Protein AF-A0A6S7CE69-F1 (afdb_monomer_lite)

InterPro domains:
  IPR011683 Glycosyl hydrolase family 53 [PF07745] (4-197)
  IPR011683 Glycosyl hydrolase family 53 [PTHR34983] (3-198)
  IPR017853 Glycoside hydrolase superfamily [SSF51445] (5-198)

Structure (mmCIF, N/CA/C/O backbone):
data_AF-A0A6S7CE69-F1
#
_entry.id   AF-A0A6S7CE69-F1
#
loop_
_atom_site.group_PDB
_atom_site.id
_atom_site.type_symbol
_atom_site.label_atom_id
_atom_site.label_alt_id
_atom_site.label_comp_id
_atom_site.label_asym_id
_atom_site.label_entity_id
_atom_site.label_seq_id
_atom_site.pdbx_PDB_ins_code
_atom_site.Cartn_x
_atom_site.Cartn_y
_atom_site.Cartn_z
_atom_site.occupancy
_atom_site.B_iso_or_equiv
_atom_site.auth_seq_id
_atom_site.auth_comp_id
_atom_site.auth_asym_id
_atom_site.auth_atom_id
_atom_site.pdbx_PDB_model_num
ATOM 1 N N . MET A 1 1 ? 8.157 8.936 -10.882 1.00 56.69 1 MET A N 1
ATOM 2 C CA . MET A 1 1 ? 9.224 9.829 -10.389 1.00 56.69 1 MET A CA 1
ATOM 3 C C . MET A 1 1 ? 10.502 9.785 -11.224 1.00 56.69 1 MET A C 1
ATOM 5 O O . MET A 1 1 ? 10.821 10.776 -11.857 1.00 56.69 1 MET A O 1
ATOM 9 N N . VAL A 1 2 ? 11.253 8.678 -11.271 1.00 71.62 2 VAL A N 1
ATOM 10 C CA . VAL A 1 2 ? 12.590 8.683 -11.913 1.00 71.62 2 VAL A CA 1
ATOM 11 C C . VAL A 1 2 ? 12.522 8.981 -13.423 1.00 71.62 2 VAL A C 1
ATOM 13 O O . VAL A 1 2 ? 13.175 9.903 -13.899 1.00 71.62 2 VAL A O 1
ATOM 16 N N . ARG A 1 3 ? 11.652 8.291 -14.174 1.00 73.69 3 ARG A N 1
ATOM 17 C CA . ARG A 1 3 ? 11.476 8.542 -15.622 1.00 73.69 3 ARG A CA 1
ATOM 18 C C . ARG A 1 3 ? 10.841 9.890 -15.958 1.00 73.69 3 ARG A C 1
ATOM 20 O O . ARG A 1 3 ? 11.196 10.480 -16.970 1.00 73.69 3 ARG A O 1
ATOM 27 N N . SER A 1 4 ? 9.911 10.369 -15.129 1.00 75.19 4 SER A N 1
ATOM 28 C CA . SER A 1 4 ? 9.262 11.672 -15.336 1.00 75.19 4 SER A CA 1
ATOM 29 C C . SER A 1 4 ? 10.248 12.837 -15.200 1.00 75.19 4 SER A C 1
ATOM 31 O O . SER A 1 4 ? 10.012 13.889 -15.774 1.00 75.19 4 SER A O 1
ATOM 33 N N . ASN A 1 5 ? 11.389 12.615 -14.536 1.00 78.94 5 ASN A N 1
ATOM 34 C CA . ASN A 1 5 ? 12.518 13.544 -14.471 1.00 78.94 5 ASN A CA 1
ATOM 35 C C . ASN A 1 5 ? 13.594 13.277 -15.550 1.00 78.94 5 ASN A C 1
ATOM 37 O O . ASN A 1 5 ? 14.749 13.653 -15.384 1.00 78.94 5 ASN A O 1
ATOM 41 N N . GLY A 1 6 ? 13.245 12.592 -16.647 1.00 82.56 6 GLY A N 1
ATOM 42 C CA . GLY A 1 6 ? 14.132 12.388 -17.801 1.00 82.56 6 GLY A CA 1
ATOM 43 C C . GLY A 1 6 ? 15.140 11.243 -17.670 1.00 82.56 6 GLY A C 1
ATOM 44 O O . GLY A 1 6 ? 15.927 11.020 -18.592 1.00 82.56 6 GLY A O 1
ATOM 45 N N . ALA A 1 7 ? 15.119 10.486 -16.569 1.00 86.25 7 ALA A N 1
ATOM 46 C CA . ALA A 1 7 ? 16.028 9.361 -16.400 1.00 86.25 7 ALA A CA 1
ATOM 47 C C . ALA A 1 7 ? 15.736 8.235 -17.404 1.00 86.25 7 ALA A C 1
ATOM 49 O O . ALA A 1 7 ? 14.589 7.824 -17.616 1.00 86.25 7 ALA A O 1
ATOM 50 N N . LYS A 1 8 ? 16.813 7.696 -17.970 1.00 91.62 8 LYS A N 1
ATOM 51 C CA . LYS A 1 8 ? 16.825 6.575 -18.911 1.00 91.62 8 LYS A CA 1
ATOM 52 C C . LYS A 1 8 ? 17.672 5.454 -18.318 1.00 91.62 8 LYS A C 1
ATOM 54 O O . LYS A 1 8 ? 18.678 5.727 -17.670 1.00 91.62 8 LYS A O 1
ATOM 59 N N . PHE A 1 9 ? 17.259 4.210 -18.532 1.00 93.44 9 PHE A N 1
ATOM 60 C CA . PHE A 1 9 ? 17.977 3.032 -18.047 1.00 93.44 9 PHE A CA 1
ATOM 61 C C . PHE A 1 9 ? 18.618 2.309 -19.222 1.00 93.44 9 PHE A C 1
ATOM 63 O O . PHE A 1 9 ? 18.035 2.281 -20.307 1.00 93.44 9 PHE A O 1
ATOM 70 N N . TYR A 1 10 ? 19.799 1.739 -18.998 1.00 94.31 10 TYR A N 1
ATOM 71 C CA . TYR A 1 10 ? 20.597 1.117 -20.046 1.00 94.31 10 TYR A CA 1
ATOM 72 C C . TYR A 1 10 ? 21.146 -0.233 -19.592 1.00 94.31 10 TYR A C 1
ATOM 74 O O . TYR A 1 10 ? 21.510 -0.397 -18.430 1.00 94.31 10 TYR A O 1
ATOM 82 N N . GLU A 1 11 ? 21.247 -1.167 -20.528 1.00 94.38 11 GLU A N 1
ATOM 83 C CA . GLU A 1 11 ? 21.944 -2.447 -20.386 1.00 94.38 11 GLU A CA 1
ATOM 84 C C . GLU A 1 11 ? 22.870 -2.577 -21.600 1.00 94.38 11 GLU A C 1
ATOM 86 O O . GLU A 1 11 ? 22.429 -2.411 -22.733 1.00 94.38 11 GLU A O 1
ATOM 91 N N . HIS A 1 12 ? 24.174 -2.770 -21.375 1.00 93.62 12 HIS A N 1
ATOM 92 C CA . HIS A 1 12 ? 25.190 -2.825 -22.443 1.00 93.62 12 HIS A CA 1
ATOM 93 C C . HIS A 1 12 ? 25.147 -1.655 -23.455 1.00 93.62 12 HIS A C 1
ATOM 95 O O . HIS A 1 12 ? 25.456 -1.824 -24.630 1.00 93.62 12 HIS A O 1
ATOM 101 N N . GLY A 1 13 ? 24.773 -0.454 -22.999 1.00 93.12 13 GLY A N 1
ATOM 102 C CA . GLY A 1 13 ? 24.669 0.743 -23.844 1.00 93.12 13 GLY A CA 1
ATOM 103 C C . GLY A 1 13 ? 23.347 0.882 -24.610 1.00 93.12 13 GLY A C 1
ATOM 104 O O . GLY A 1 13 ? 23.098 1.939 -25.185 1.00 93.12 13 GLY A O 1
ATOM 105 N N . GLU A 1 14 ? 22.463 -0.119 -24.573 1.00 94.19 14 GLU A N 1
ATOM 106 C CA . GLU A 1 14 ? 21.117 -0.045 -25.146 1.00 94.19 14 GLU A CA 1
ATOM 107 C C . GLU A 1 14 ? 20.129 0.507 -24.114 1.00 94.19 14 GLU A C 1
ATOM 109 O O . GLU A 1 14 ? 20.063 0.026 -22.981 1.00 94.19 14 GLU A O 1
ATOM 114 N N . GLN A 1 15 ? 19.336 1.511 -24.497 1.00 94.62 15 GLN A N 1
ATOM 115 C CA . GLN A 1 15 ? 18.274 2.025 -23.635 1.00 94.62 15 GLN A CA 1
ATOM 116 C C . GLN A 1 15 ? 17.134 1.002 -23.537 1.00 94.62 15 GLN A C 1
ATOM 118 O O . GLN A 1 15 ? 16.487 0.695 -24.536 1.00 94.62 15 GLN A O 1
ATOM 123 N N . LEU A 1 16 ? 16.813 0.547 -22.326 1.00 92.81 16 LEU A N 1
ATOM 124 C CA . LEU A 1 16 ? 15.750 -0.430 -22.080 1.00 92.81 16 LEU A CA 1
ATOM 125 C C . LEU A 1 16 ? 14.801 0.008 -20.960 1.00 92.81 16 LEU A C 1
ATOM 127 O O . LEU A 1 16 ? 15.072 0.899 -20.152 1.00 92.81 16 LEU A O 1
ATOM 131 N N . ASP A 1 17 ? 13.646 -0.654 -20.904 1.00 91.56 17 ASP A N 1
ATOM 132 C CA . ASP A 1 17 ? 12.734 -0.523 -19.775 1.00 91.56 17 ASP A CA 1
ATOM 133 C C . ASP A 1 17 ? 13.389 -1.091 -18.502 1.00 91.56 17 ASP A C 1
ATOM 135 O O . ASP A 1 17 ? 13.800 -2.248 -18.488 1.00 91.56 17 ASP A O 1
ATOM 139 N N . CYS A 1 18 ? 13.451 -0.306 -17.422 1.00 93.19 18 CYS A N 1
ATOM 140 C CA . CYS A 1 18 ? 14.018 -0.750 -16.143 1.00 93.19 18 CYS A CA 1
ATOM 141 C C . CYS A 1 18 ? 13.479 -2.101 -15.648 1.00 93.19 18 CYS A C 1
ATOM 143 O O . CYS A 1 18 ? 14.268 -2.891 -15.151 1.00 93.19 18 CYS A O 1
ATOM 145 N N . LEU A 1 19 ? 12.186 -2.413 -15.816 1.00 94.25 19 LEU A N 1
ATOM 146 C CA . LEU A 1 19 ?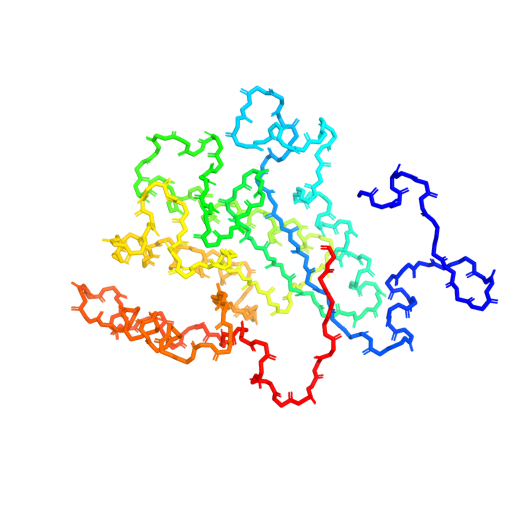 11.644 -3.707 -15.391 1.00 94.25 19 LEU A CA 1
ATOM 147 C C . LEU A 1 19 ? 12.194 -4.856 -16.238 1.00 94.25 19 LEU A C 1
ATOM 149 O O . LEU A 1 19 ? 12.416 -5.945 -15.721 1.00 94.25 19 LEU A O 1
ATOM 153 N N . ARG A 1 20 ? 12.457 -4.615 -17.530 1.00 94.69 20 ARG A N 1
ATOM 154 C CA . ARG A 1 20 ? 13.097 -5.608 -18.405 1.00 94.69 20 ARG A CA 1
ATOM 155 C C . ARG A 1 20 ? 14.535 -5.868 -17.984 1.00 94.69 20 ARG A C 1
ATOM 157 O O . ARG A 1 20 ? 14.922 -7.028 -17.933 1.00 94.69 20 ARG A O 1
ATOM 164 N N . ILE A 1 21 ? 15.286 -4.811 -17.675 1.00 95.69 21 ILE A N 1
ATOM 165 C CA . ILE A 1 21 ? 16.664 -4.924 -17.175 1.00 95.69 21 ILE A CA 1
ATOM 166 C C . ILE A 1 21 ? 16.659 -5.716 -15.863 1.00 95.69 21 ILE A C 1
ATOM 168 O O . ILE A 1 21 ? 17.311 -6.748 -15.757 1.00 95.69 21 ILE A O 1
ATOM 172 N N . LEU A 1 22 ? 15.842 -5.301 -14.891 1.00 95.00 22 LEU A N 1
ATOM 173 C CA . LEU A 1 22 ? 15.711 -5.988 -13.603 1.00 95.00 22 LEU A CA 1
ATOM 174 C C . LEU A 1 22 ? 15.361 -7.471 -13.786 1.00 95.00 22 LEU A C 1
ATOM 176 O O . LEU A 1 22 ? 16.013 -8.328 -13.192 1.00 95.00 22 LEU A O 1
ATOM 180 N N . LYS A 1 23 ? 14.405 -7.784 -14.669 1.00 94.25 23 LYS A N 1
ATOM 181 C CA . LYS A 1 23 ? 14.032 -9.166 -14.978 1.00 94.25 23 LYS A CA 1
ATOM 182 C C . LYS A 1 23 ? 15.173 -9.978 -15.594 1.00 94.25 23 LYS A C 1
ATOM 184 O O . LYS A 1 23 ? 15.374 -11.128 -15.215 1.00 94.25 23 LYS A O 1
ATOM 189 N N . ARG A 1 24 ? 15.934 -9.401 -16.529 1.00 95.06 24 ARG A N 1
ATOM 190 C CA . ARG A 1 24 ? 17.117 -10.054 -17.123 1.00 95.06 24 ARG A CA 1
ATOM 191 C C . ARG A 1 2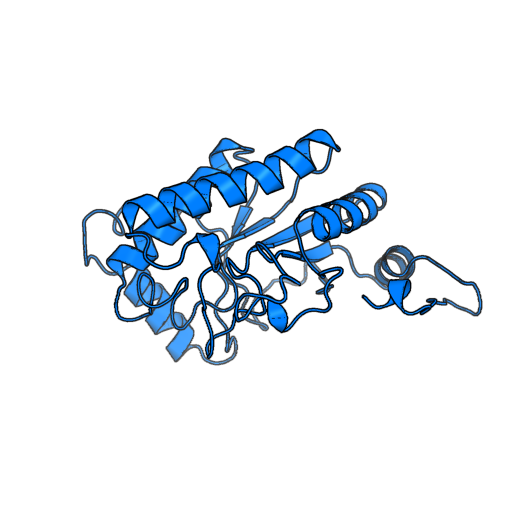4 ? 18.203 -10.340 -16.087 1.00 95.06 24 ARG A C 1
ATOM 193 O O . ARG A 1 24 ? 18.897 -11.343 -16.207 1.00 95.06 24 ARG A O 1
ATOM 200 N N . HIS A 1 25 ? 18.286 -9.514 -15.048 1.00 94.56 25 HIS A N 1
ATOM 201 C CA . HIS A 1 25 ? 19.213 -9.673 -13.930 1.00 94.56 25 HIS A CA 1
ATOM 202 C C . HIS A 1 25 ? 18.640 -10.465 -12.741 1.00 94.56 25 HIS A C 1
ATOM 204 O O . HIS A 1 25 ? 19.199 -10.423 -11.647 1.00 94.56 25 HIS A O 1
ATOM 210 N N . GLY A 1 26 ? 17.562 -11.226 -12.951 1.00 93.88 26 GLY A N 1
ATOM 211 C CA . GLY A 1 26 ? 17.072 -12.212 -11.986 1.00 93.88 26 GLY A CA 1
ATOM 212 C C . GLY A 1 26 ? 16.017 -11.707 -11.006 1.00 93.88 26 GLY A C 1
ATOM 213 O O . GLY A 1 26 ? 15.566 -12.496 -10.180 1.00 93.88 26 GLY A O 1
ATOM 214 N N . VAL A 1 27 ? 15.580 -10.445 -11.101 1.00 93.81 27 VAL A N 1
ATOM 215 C CA . VAL A 1 27 ? 14.390 -9.990 -10.368 1.00 93.81 27 VAL A CA 1
ATOM 216 C C . VAL A 1 27 ? 13.165 -10.658 -10.972 1.00 93.81 27 VAL A C 1
ATOM 218 O O . VAL A 1 27 ? 12.927 -10.569 -12.175 1.00 93.81 27 VAL A O 1
ATOM 221 N N . ASP A 1 28 ? 12.349 -11.300 -10.152 1.00 92.75 28 ASP A N 1
ATOM 222 C CA . ASP A 1 28 ? 11.189 -12.046 -10.639 1.00 92.75 28 ASP A CA 1
ATOM 223 C C . ASP A 1 28 ? 9.854 -11.398 -10.293 1.00 92.75 28 ASP A C 1
ATOM 225 O O . ASP A 1 28 ? 8.877 -11.622 -11.000 1.00 92.75 28 ASP A O 1
ATOM 229 N N . SER A 1 29 ? 9.824 -10.549 -9.272 1.00 93.88 29 SER A N 1
ATOM 230 C CA . SER A 1 29 ? 8.618 -9.962 -8.701 1.00 93.88 29 SER A CA 1
ATOM 231 C C . SER A 1 29 ? 8.828 -8.490 -8.353 1.00 93.88 29 SER A C 1
ATOM 233 O O . SER A 1 29 ? 9.948 -8.041 -8.098 1.00 93.88 29 SER A O 1
ATOM 235 N N . ILE A 1 30 ? 7.741 -7.715 -8.360 1.00 96.25 30 ILE A N 1
ATOM 236 C CA . ILE A 1 30 ? 7.772 -6.275 -8.070 1.00 96.25 30 ILE A CA 1
ATOM 237 C C . ILE A 1 30 ? 6.857 -5.952 -6.889 1.00 96.25 30 ILE A C 1
ATOM 239 O O . ILE A 1 30 ? 5.679 -6.315 -6.889 1.00 96.25 30 ILE A O 1
ATOM 243 N N . ARG A 1 31 ? 7.384 -5.194 -5.922 1.00 97.44 31 ARG A N 1
ATOM 244 C CA . ARG A 1 31 ? 6.621 -4.556 -4.843 1.00 97.44 31 ARG A CA 1
ATOM 245 C C . ARG A 1 31 ? 6.311 -3.111 -5.218 1.00 97.44 31 ARG A C 1
ATOM 247 O O . ARG A 1 31 ? 7.227 -2.336 -5.480 1.00 97.44 31 ARG A O 1
ATOM 254 N N . ILE A 1 32 ? 5.024 -2.769 -5.243 1.00 97.44 32 ILE A N 1
ATOM 255 C CA . ILE A 1 32 ? 4.509 -1.471 -5.687 1.00 97.44 32 ILE A CA 1
ATOM 256 C C . ILE A 1 32 ? 3.778 -0.805 -4.530 1.00 97.44 32 ILE A C 1
ATOM 258 O O . ILE A 1 32 ? 2.701 -1.247 -4.132 1.00 97.44 32 ILE A O 1
ATOM 262 N N . LYS A 1 33 ? 4.352 0.282 -4.023 1.00 96.56 33 LYS A N 1
ATOM 263 C CA . LYS A 1 33 ? 3.735 1.123 -2.994 1.00 96.56 33 LYS A CA 1
ATOM 264 C C . LYS A 1 33 ? 2.571 1.937 -3.558 1.00 96.56 33 LYS A C 1
ATOM 266 O O . LYS A 1 33 ? 2.659 2.461 -4.669 1.00 96.56 33 LYS A O 1
ATOM 271 N N . VAL A 1 34 ? 1.521 2.093 -2.752 1.00 98.12 34 VAL A N 1
ATOM 272 C CA . VAL A 1 34 ? 0.344 2.908 -3.064 1.00 98.12 34 VAL A CA 1
ATOM 273 C C . VAL A 1 34 ? -0.007 3.844 -1.902 1.00 98.12 34 VAL A C 1
ATOM 275 O O . VAL A 1 34 ? -0.202 3.404 -0.766 1.00 98.12 34 VAL A O 1
ATOM 278 N N . TRP A 1 35 ? -0.113 5.134 -2.213 1.00 98.31 35 TRP A N 1
ATOM 279 C CA . TRP A 1 35 ? -0.585 6.230 -1.361 1.00 98.31 35 TRP A CA 1
ATOM 280 C C . TRP A 1 35 ? -1.986 6.668 -1.786 1.00 98.31 35 TRP A C 1
ATOM 282 O O . TRP A 1 35 ? -2.353 6.491 -2.948 1.00 98.31 35 TRP A O 1
ATOM 292 N N . ASN A 1 36 ? -2.763 7.204 -0.846 1.00 97.94 36 ASN A N 1
ATOM 293 C CA . ASN A 1 36 ? -4.173 7.546 -1.034 1.00 97.94 36 ASN A CA 1
ATOM 294 C C . ASN A 1 36 ? -4.357 8.776 -1.929 1.00 97.94 36 ASN A C 1
ATOM 296 O O . ASN A 1 36 ? -4.842 8.627 -3.050 1.00 97.94 36 ASN A O 1
ATOM 300 N N . ASP A 1 37 ? -3.927 9.950 -1.468 1.00 96.25 37 ASP A N 1
ATOM 301 C CA . ASP A 1 37 ? -3.977 11.193 -2.246 1.00 96.25 37 ASP A CA 1
ATOM 302 C C . ASP A 1 37 ? -2.679 12.021 -2.132 1.00 96.25 37 ASP A C 1
ATOM 304 O O . ASP A 1 37 ? -2.645 13.085 -1.516 1.00 96.25 37 ASP A O 1
ATOM 308 N N . PRO A 1 38 ? -1.557 11.536 -2.689 1.00 96.62 38 PRO A N 1
ATOM 309 C CA . PRO A 1 38 ? -0.299 12.272 -2.670 1.00 96.62 38 PRO A CA 1
ATOM 310 C C . PRO A 1 38 ? -0.307 13.466 -3.631 1.00 96.62 38 PRO A C 1
ATOM 312 O O . PRO A 1 38 ? -0.699 13.334 -4.790 1.00 96.62 38 PRO A O 1
ATOM 315 N N . GLY A 1 39 ? 0.263 14.593 -3.203 1.00 95.62 39 GLY A N 1
ATOM 316 C CA . GLY A 1 39 ? 0.466 15.784 -4.040 1.00 95.62 39 GLY A CA 1
ATOM 317 C C . GLY A 1 39 ? -0.568 16.878 -3.830 1.00 95.62 39 GLY A C 1
ATOM 318 O O . GLY A 1 39 ? -0.475 17.926 -4.464 1.00 95.62 39 GLY A O 1
ATOM 319 N N . ASN A 1 40 ? -1.529 16.680 -2.932 1.00 95.00 40 ASN A N 1
ATOM 320 C CA . ASN A 1 40 ? -2.475 17.722 -2.576 1.00 95.00 40 ASN A CA 1
ATOM 321 C C . ASN A 1 40 ? -1.772 18.827 -1.756 1.00 95.00 40 ASN A C 1
ATOM 323 O O . ASN A 1 40 ? -1.337 18.565 -0.635 1.00 95.00 40 ASN A O 1
ATOM 327 N N . PRO A 1 41 ? -1.651 20.067 -2.272 1.00 95.44 41 PRO A N 1
ATOM 328 C CA . PRO A 1 41 ? -0.850 21.113 -1.632 1.00 95.44 41 PRO A CA 1
ATOM 329 C C . PRO A 1 41 ? -1.503 21.704 -0.376 1.00 95.44 41 PRO A C 1
ATOM 331 O O . PRO A 1 41 ? -0.868 22.481 0.331 1.00 95.44 41 PRO A O 1
ATOM 334 N N . ASN A 1 42 ? -2.773 21.382 -0.116 1.00 96.56 42 ASN A N 1
ATOM 335 C CA . ASN A 1 42 ? -3.545 21.974 0.975 1.00 96.56 42 ASN A CA 1
ATOM 336 C C . ASN A 1 42 ? -3.527 21.134 2.256 1.00 96.56 42 ASN A C 1
ATOM 338 O O . ASN A 1 42 ? -4.005 21.602 3.290 1.00 96.56 42 ASN A O 1
ATOM 342 N N . TYR A 1 43 ? -3.016 19.901 2.199 1.00 96.88 43 TYR A N 1
ATOM 343 C CA . TYR A 1 43 ? -3.108 18.959 3.307 1.00 96.88 43 TYR A CA 1
ATOM 344 C C . TYR A 1 43 ? -1.763 18.298 3.588 1.00 96.88 43 TYR A C 1
ATOM 346 O O . TYR A 1 43 ? -1.124 17.735 2.705 1.00 96.88 43 TYR A O 1
ATOM 354 N N . PHE A 1 44 ? -1.359 18.300 4.855 1.00 95.00 44 PHE A N 1
ATOM 355 C CA . PHE A 1 44 ? -0.254 17.475 5.328 1.00 95.00 44 PHE A CA 1
ATOM 356 C C . PHE A 1 44 ? -0.751 16.039 5.609 1.00 95.00 44 PHE A C 1
ATOM 358 O O . PHE A 1 44 ? -1.817 15.894 6.211 1.00 95.00 44 PHE A O 1
ATOM 365 N N . PRO A 1 45 ? -0.001 14.974 5.256 1.00 94.81 45 PRO A N 1
ATOM 366 C CA . PRO A 1 45 ? 1.314 14.990 4.610 1.00 94.81 45 PRO A CA 1
ATOM 367 C C . PRO A 1 45 ? 1.259 14.894 3.073 1.00 94.81 45 PRO A C 1
ATOM 369 O O . PRO A 1 45 ? 2.285 14.628 2.450 1.00 94.81 45 PRO A O 1
ATOM 372 N N . ALA A 1 46 ? 0.092 15.051 2.440 1.00 96.31 46 ALA A N 1
ATOM 373 C CA . ALA A 1 46 ? -0.038 14.981 0.981 1.00 96.31 46 ALA A CA 1
ATOM 374 C C . ALA A 1 46 ? 0.875 15.994 0.258 1.00 96.31 46 ALA A C 1
ATOM 376 O O . ALA A 1 46 ? 1.457 15.674 -0.785 1.00 96.31 46 ALA A O 1
ATOM 377 N N . ASP A 1 47 ? 1.062 17.165 0.868 1.00 95.62 47 ASP A N 1
ATOM 378 C CA . ASP A 1 47 ? 1.935 18.267 0.449 1.00 95.62 47 ASP A CA 1
ATOM 379 C C . ASP A 1 47 ? 3.435 17.924 0.405 1.00 95.62 47 ASP A C 1
ATOM 381 O O . ASP A 1 47 ? 4.237 18.680 -0.143 1.00 95.62 47 ASP A O 1
ATOM 385 N N . GLN A 1 48 ? 3.829 16.762 0.932 1.00 94.25 48 GLN A N 1
ATOM 386 C CA . GLN A 1 48 ? 5.201 16.260 0.864 1.00 94.25 48 GLN A CA 1
ATOM 387 C C . GLN A 1 48 ? 5.544 15.667 -0.515 1.00 94.25 48 GLN A C 1
ATOM 389 O O . GLN A 1 48 ? 6.718 15.440 -0.819 1.00 94.25 48 GLN A O 1
ATOM 394 N N . SER A 1 49 ? 4.541 15.423 -1.370 1.00 89.06 49 SER A N 1
ATOM 395 C CA . SER A 1 49 ? 4.746 15.095 -2.787 1.00 89.06 49 SER A CA 1
ATOM 396 C C . SER A 1 49 ? 4.656 16.348 -3.663 1.00 89.06 49 SER A C 1
ATOM 398 O O . SER A 1 49 ? 3.892 17.259 -3.355 1.00 89.06 49 SER A O 1
ATOM 400 N N . PRO A 1 50 ? 5.308 16.372 -4.841 1.00 88.88 50 PRO A N 1
ATOM 401 C CA . PRO A 1 50 ? 4.976 17.349 -5.879 1.00 88.88 50 PRO A CA 1
ATOM 402 C C . PRO A 1 50 ? 3.494 17.277 -6.264 1.00 88.88 50 PRO A C 1
ATOM 404 O O . PRO A 1 50 ? 2.908 16.201 -6.191 1.00 88.88 50 PRO A O 1
ATOM 407 N N . ALA A 1 51 ? 2.927 18.372 -6.782 1.00 88.25 51 ALA A N 1
ATOM 408 C CA . ALA A 1 51 ? 1.503 18.462 -7.137 1.00 88.25 51 ALA A CA 1
ATOM 409 C C . ALA A 1 51 ? 1.011 17.391 -8.132 1.00 88.25 51 ALA A C 1
ATOM 411 O O . ALA A 1 51 ? -0.160 17.031 -8.140 1.00 88.25 51 ALA A O 1
ATOM 412 N N . ALA A 1 52 ? 1.908 16.852 -8.964 1.00 85.00 52 ALA A N 1
ATOM 413 C CA . ALA A 1 52 ? 1.593 15.727 -9.847 1.00 85.00 52 ALA A CA 1
ATOM 414 C C . ALA A 1 52 ? 1.304 14.411 -9.089 1.00 85.00 52 ALA A C 1
ATOM 416 O O . ALA A 1 52 ? 0.762 13.470 -9.671 1.00 85.00 52 ALA A O 1
ATOM 417 N N . GLY A 1 53 ? 1.703 14.332 -7.817 1.00 83.62 53 GLY A N 1
ATOM 418 C CA . GLY A 1 53 ? 1.700 13.131 -6.997 1.00 83.62 53 GLY A CA 1
ATOM 419 C C . GLY A 1 53 ? 2.680 12.071 -7.505 1.00 83.62 53 GLY A C 1
ATOM 420 O O . GLY A 1 53 ? 3.056 12.019 -8.676 1.00 83.62 53 GLY A O 1
ATOM 421 N N . TYR A 1 54 ? 3.092 11.166 -6.625 1.00 89.62 54 TYR A N 1
ATOM 422 C CA . TYR A 1 54 ? 3.720 9.903 -7.013 1.00 89.62 54 TYR A CA 1
ATOM 423 C C . TYR A 1 54 ? 3.129 8.784 -6.172 1.00 89.62 54 TYR A C 1
ATOM 425 O O . TYR A 1 54 ? 2.626 9.036 -5.089 1.00 89.62 54 TYR A O 1
ATOM 433 N N . ASN A 1 55 ? 3.189 7.547 -6.660 1.00 95.25 55 ASN A N 1
ATOM 434 C CA . ASN A 1 55 ? 2.681 6.372 -5.944 1.00 95.25 55 ASN A CA 1
ATOM 435 C C . ASN A 1 55 ? 1.170 6.395 -5.648 1.00 95.25 55 ASN A C 1
ATOM 437 O O . ASN A 1 55 ? 0.714 5.627 -4.815 1.00 95.25 55 ASN A O 1
ATOM 441 N N . ASN A 1 56 ? 0.370 7.227 -6.317 1.00 96.19 56 ASN A N 1
ATOM 442 C CA . ASN A 1 56 ? -1.089 7.083 -6.261 1.00 96.19 56 ASN A CA 1
ATOM 443 C C . ASN A 1 56 ? -1.557 5.812 -7.005 1.00 96.19 56 ASN A C 1
ATOM 445 O O . ASN A 1 56 ? -0.777 5.135 -7.685 1.00 96.19 56 ASN A O 1
ATOM 449 N N . ALA A 1 57 ? -2.852 5.511 -6.910 1.00 97.50 57 ALA A N 1
ATOM 450 C CA . ALA A 1 57 ? -3.465 4.354 -7.556 1.00 97.50 57 ALA A CA 1
ATOM 451 C C . ALA A 1 57 ? -3.161 4.249 -9.068 1.00 97.50 57 ALA A C 1
ATOM 453 O O . ALA A 1 57 ? -2.805 3.170 -9.540 1.00 97.50 57 ALA A O 1
ATOM 454 N N . GLU A 1 58 ? -3.228 5.343 -9.833 1.00 96.62 58 GLU A N 1
ATOM 455 C CA . GLU A 1 58 ? -2.956 5.308 -11.281 1.00 96.62 58 GLU A CA 1
ATOM 456 C C . GLU A 1 58 ? -1.473 5.022 -11.580 1.00 96.62 58 GLU A C 1
ATOM 458 O O . GLU A 1 58 ? -1.150 4.237 -12.473 1.00 96.62 58 GLU A O 1
ATOM 463 N N . HIS A 1 59 ? -0.545 5.564 -10.786 1.00 95.75 59 HIS A N 1
ATOM 464 C CA . HIS A 1 59 ? 0.870 5.197 -10.894 1.00 95.75 59 HIS A CA 1
ATOM 465 C C . HIS A 1 59 ? 1.091 3.703 -10.626 1.00 95.75 59 HIS A C 1
ATOM 467 O O . HIS A 1 59 ? 1.812 3.038 -11.379 1.00 95.75 59 HIS A O 1
ATOM 473 N N . ALA A 1 60 ? 0.445 3.169 -9.586 1.00 97.19 60 ALA A N 1
ATOM 474 C CA . ALA A 1 60 ? 0.512 1.753 -9.254 1.00 97.19 60 ALA A CA 1
ATOM 475 C C . ALA A 1 60 ? -0.057 0.882 -10.382 1.00 97.19 60 ALA A C 1
ATOM 477 O O . ALA A 1 60 ? 0.570 -0.098 -10.781 1.00 97.19 60 ALA A O 1
ATOM 478 N N . ARG A 1 61 ? -1.188 1.290 -10.970 1.00 97.81 61 ARG A N 1
ATOM 479 C CA . ARG A 1 61 ? -1.817 0.655 -12.135 1.00 97.81 61 ARG A CA 1
ATOM 480 C C . ARG A 1 61 ? -0.873 0.560 -13.327 1.00 97.81 61 ARG A C 1
ATOM 482 O O . ARG A 1 61 ? -0.669 -0.528 -13.868 1.00 97.81 61 ARG A O 1
ATOM 489 N N . VAL A 1 62 ? -0.258 1.676 -13.721 1.00 96.50 62 VAL A N 1
ATOM 490 C CA . VAL A 1 62 ? 0.680 1.719 -14.854 1.00 96.50 62 VAL A CA 1
ATOM 491 C C . VAL A 1 62 ? 1.872 0.792 -14.617 1.00 96.50 62 VAL A C 1
ATOM 493 O O . VAL A 1 62 ? 2.279 0.061 -15.525 1.00 96.50 62 VAL A O 1
ATOM 496 N N . LEU A 1 63 ? 2.440 0.797 -13.408 1.00 96.62 63 LEU A N 1
ATOM 497 C CA . LEU A 1 63 ? 3.588 -0.047 -13.087 1.00 96.62 63 LEU A CA 1
ATOM 498 C C . LEU A 1 63 ? 3.208 -1.534 -13.021 1.00 96.62 63 LEU A C 1
ATOM 500 O O . LEU A 1 63 ? 3.921 -2.364 -13.586 1.00 96.62 63 LEU A O 1
ATOM 504 N N . ALA A 1 64 ? 2.062 -1.861 -12.423 1.00 97.81 64 ALA A N 1
ATOM 505 C CA . ALA A 1 64 ? 1.563 -3.226 -12.304 1.00 97.81 64 ALA A CA 1
ATOM 506 C C . ALA A 1 64 ? 1.251 -3.843 -13.675 1.00 97.81 64 ALA A C 1
ATOM 508 O O . ALA A 1 64 ? 1.639 -4.979 -13.935 1.00 97.81 64 ALA A O 1
ATOM 509 N N . ARG A 1 65 ? 0.655 -3.079 -14.604 1.00 97.88 65 ARG A N 1
ATOM 510 C CA . ARG A 1 65 ? 0.452 -3.522 -15.997 1.00 97.88 65 ARG A CA 1
ATOM 511 C C . ARG A 1 65 ? 1.764 -3.849 -16.697 1.00 97.88 65 ARG A C 1
ATOM 513 O O . ARG A 1 65 ? 1.854 -4.854 -17.398 1.00 97.88 65 ARG A O 1
ATOM 520 N N . ARG A 1 66 ? 2.789 -3.012 -16.514 1.00 97.00 66 ARG A N 1
ATOM 521 C CA . ARG A 1 66 ? 4.113 -3.240 -17.111 1.00 97.00 66 ARG A CA 1
ATOM 522 C C . ARG A 1 66 ? 4.786 -4.486 -16.531 1.00 97.00 66 ARG A C 1
ATOM 524 O O . ARG A 1 66 ? 5.358 -5.254 -17.295 1.00 97.00 66 ARG A O 1
ATOM 531 N N . ALA A 1 67 ? 4.686 -4.707 -15.221 1.00 96.81 67 ALA A N 1
ATOM 532 C CA . ALA A 1 67 ? 5.195 -5.915 -14.569 1.00 96.81 67 ALA A CA 1
ATOM 533 C C . ALA A 1 67 ? 4.449 -7.180 -15.040 1.00 96.81 67 ALA A C 1
ATOM 535 O O . ALA A 1 67 ? 5.083 -8.161 -15.430 1.00 96.81 67 ALA A O 1
ATOM 536 N N . ALA A 1 68 ? 3.115 -7.128 -15.113 1.00 95.75 68 ALA A N 1
ATOM 537 C CA . ALA A 1 68 ? 2.281 -8.234 -15.584 1.00 95.75 68 ALA A CA 1
ATOM 538 C C . ALA A 1 68 ? 2.543 -8.591 -17.057 1.00 95.75 68 ALA A C 1
ATOM 540 O O . ALA A 1 68 ? 2.632 -9.768 -17.392 1.00 95.75 68 ALA A O 1
ATOM 541 N N . ALA A 1 69 ? 2.757 -7.598 -17.929 1.00 96.44 69 ALA A N 1
ATOM 542 C CA . ALA A 1 69 ? 3.144 -7.826 -19.326 1.00 96.44 69 ALA A CA 1
ATOM 543 C C . ALA A 1 69 ? 4.504 -8.532 -19.464 1.00 96.44 69 ALA A C 1
ATOM 545 O O . ALA A 1 69 ? 4.781 -9.174 -20.474 1.00 96.44 69 ALA A O 1
ATOM 546 N N . LEU A 1 70 ? 5.353 -8.425 -18.440 1.00 96.62 70 LEU A N 1
ATOM 547 C CA . LEU A 1 70 ? 6.604 -9.162 -18.339 1.00 96.62 70 LEU A CA 1
ATOM 548 C C . LEU A 1 70 ? 6.441 -10.484 -17.585 1.00 96.62 70 LEU A C 1
ATOM 550 O O . LEU A 1 70 ? 7.437 -11.172 -17.414 1.00 96.62 70 LEU A O 1
ATOM 554 N N . GLY A 1 71 ? 5.243 -10.866 -17.137 1.00 95.88 71 GLY A N 1
ATOM 555 C CA . GLY A 1 71 ? 5.005 -12.081 -16.353 1.00 95.88 71 GLY A CA 1
ATOM 556 C C . GLY A 1 71 ? 5.672 -12.062 -14.975 1.00 95.88 71 GLY A C 1
ATOM 557 O O . GLY A 1 71 ? 6.094 -13.111 -14.499 1.00 95.88 71 GLY A O 1
ATOM 558 N N . MET A 1 72 ? 5.852 -10.882 -14.378 1.00 96.62 72 MET A N 1
ATOM 559 C CA . MET A 1 72 ? 6.385 -10.731 -13.021 1.00 96.62 72 MET A CA 1
ATOM 560 C C . MET A 1 72 ? 5.226 -10.689 -12.016 1.00 96.62 72 MET A C 1
ATOM 562 O O . MET A 1 72 ? 4.338 -9.846 -12.191 1.00 96.62 72 MET A O 1
ATOM 566 N N . PRO A 1 73 ? 5.210 -11.531 -10.964 1.00 97.00 73 PRO A N 1
ATOM 567 C CA . PRO A 1 73 ? 4.246 -11.403 -9.879 1.00 97.00 73 PRO A CA 1
ATOM 568 C C . PRO A 1 73 ? 4.316 -10.023 -9.218 1.00 97.00 73 PRO A C 1
ATOM 570 O O . PRO A 1 73 ? 5.394 -9.449 -9.035 1.00 97.00 73 PRO A O 1
ATOM 573 N N . VAL A 1 74 ? 3.147 -9.492 -8.865 1.00 97.50 74 VAL A N 1
ATOM 574 C CA . VAL A 1 74 ? 3.001 -8.151 -8.288 1.00 97.50 74 VAL A CA 1
ATOM 575 C C . VAL A 1 74 ? 2.539 -8.250 -6.840 1.00 97.50 74 VAL A C 1
ATOM 577 O O . VAL A 1 74 ? 1.570 -8.947 -6.536 1.00 97.50 74 VAL A O 1
ATOM 580 N N . LEU A 1 75 ? 3.209 -7.497 -5.973 1.00 98.12 75 LEU A N 1
ATOM 581 C CA . LEU A 1 75 ? 2.795 -7.196 -4.608 1.00 98.12 75 LEU A CA 1
ATOM 582 C C . LEU A 1 75 ? 2.312 -5.742 -4.564 1.00 98.12 75 LEU A C 1
ATOM 584 O O . LEU A 1 75 ? 3.088 -4.832 -4.864 1.00 98.12 75 LEU A O 1
ATOM 588 N N . ILE A 1 76 ? 1.055 -5.517 -4.176 1.00 98.56 76 ILE A N 1
ATOM 589 C CA . ILE A 1 76 ? 0.527 -4.168 -3.916 1.00 98.56 76 ILE A CA 1
ATOM 590 C C . ILE A 1 76 ? 0.667 -3.835 -2.432 1.00 98.56 76 ILE A C 1
ATOM 592 O O . ILE A 1 76 ? 0.120 -4.523 -1.572 1.00 98.56 76 ILE A O 1
ATOM 596 N N . ASP A 1 77 ? 1.407 -2.773 -2.146 1.00 98.12 77 ASP A N 1
ATOM 597 C CA . ASP A 1 77 ? 1.768 -2.316 -0.811 1.00 98.12 77 ASP A CA 1
ATOM 598 C C . ASP A 1 77 ? 0.972 -1.060 -0.442 1.00 98.12 77 ASP A C 1
ATOM 600 O 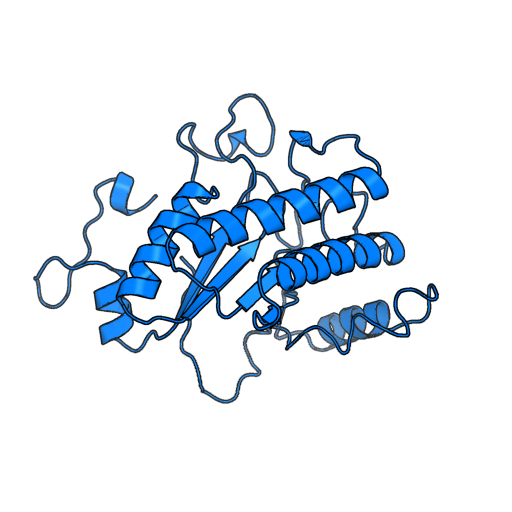O . ASP A 1 77 ? 1.321 0.055 -0.834 1.00 98.12 77 ASP A O 1
ATOM 604 N N . PHE A 1 78 ? -0.133 -1.245 0.284 1.00 98.69 78 PHE A N 1
ATOM 605 C CA . PHE A 1 78 ? -0.945 -0.128 0.754 1.00 98.69 78 PHE A CA 1
ATOM 606 C C . PHE A 1 78 ? -0.326 0.493 1.997 1.00 98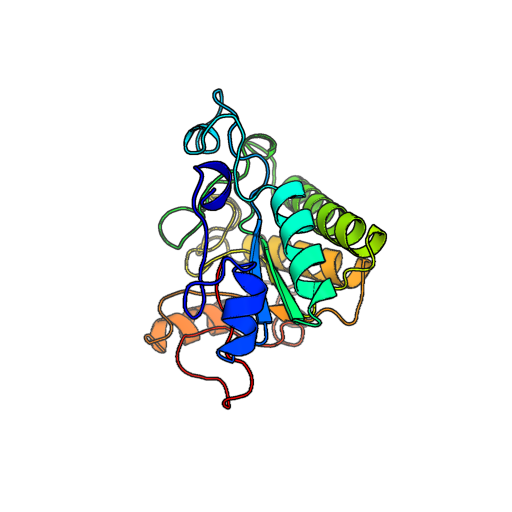.69 78 PHE A C 1
ATOM 608 O O . PHE A 1 78 ? -0.245 -0.141 3.047 1.00 98.69 78 PHE A O 1
ATOM 615 N N . HIS A 1 79 ? 0.018 1.771 1.902 1.00 98.44 79 HIS A N 1
ATOM 616 C CA . HIS A 1 79 ? 0.468 2.543 3.056 1.00 98.44 79 HIS A CA 1
ATOM 617 C C . HIS A 1 79 ? -0.690 3.087 3.903 1.00 98.44 79 HIS A C 1
ATOM 619 O O . HIS A 1 79 ? -0.478 3.377 5.074 1.00 98.44 79 HIS A O 1
ATOM 625 N N . TYR A 1 80 ? -1.889 3.234 3.319 1.00 98.56 80 TYR A N 1
ATOM 626 C CA . TYR A 1 80 ? -3.048 3.891 3.942 1.00 98.56 80 TYR A CA 1
ATOM 627 C C . TYR A 1 80 ? -2.703 5.265 4.529 1.00 98.56 80 TYR A C 1
ATOM 629 O O . TYR A 1 80 ? -2.967 5.563 5.689 1.00 98.56 80 TYR A O 1
ATOM 637 N N . SER A 1 81 ? -2.060 6.082 3.703 1.00 98.19 81 SER A N 1
ATOM 638 C CA . SER A 1 81 ? -1.641 7.446 4.000 1.00 98.19 81 SER A CA 1
ATOM 639 C C . SER A 1 81 ? -1.478 8.195 2.679 1.00 98.19 81 SER A C 1
ATOM 641 O O . SER A 1 81 ? -1.295 7.570 1.628 1.00 98.19 81 SER A O 1
ATOM 643 N N . ASP A 1 82 ? -1.513 9.523 2.722 1.00 97.81 82 ASP A N 1
ATOM 644 C CA . ASP A 1 82 ? -1.228 10.361 1.549 1.00 97.81 82 ASP A CA 1
ATOM 645 C C . ASP A 1 82 ? 0.273 10.506 1.278 1.00 97.81 82 ASP A C 1
ATOM 647 O O . ASP A 1 82 ? 0.681 11.014 0.237 1.00 97.81 82 ASP A O 1
ATOM 651 N N . TRP A 1 83 ? 1.113 10.037 2.201 1.00 96.12 83 TRP A N 1
ATOM 652 C CA . TRP A 1 83 ? 2.562 10.030 2.057 1.00 96.12 83 TRP A CA 1
ATOM 653 C C . TRP A 1 83 ? 3.169 8.780 2.701 1.00 96.12 83 TRP A C 1
ATOM 655 O O . TRP A 1 83 ? 2.488 7.823 3.061 1.00 96.12 83 TRP A O 1
ATOM 665 N N . TRP A 1 84 ? 4.493 8.755 2.808 1.00 96.12 84 TRP A N 1
ATOM 666 C CA . TRP A 1 84 ? 5.241 7.660 3.398 1.00 96.12 84 TRP A CA 1
ATOM 667 C C . TRP A 1 84 ? 4.766 7.340 4.822 1.00 96.12 84 TRP A C 1
ATOM 669 O O . TRP A 1 84 ? 4.796 8.204 5.697 1.00 96.12 84 TRP A O 1
ATOM 679 N N . ALA A 1 85 ? 4.441 6.067 5.037 1.00 96.56 85 ALA A N 1
ATOM 680 C CA . ALA A 1 85 ? 4.065 5.485 6.321 1.00 96.56 85 ALA A CA 1
ATOM 681 C C . ALA A 1 85 ? 5.172 4.519 6.754 1.00 96.56 85 ALA A C 1
ATOM 683 O O . ALA A 1 85 ? 5.636 3.734 5.924 1.00 96.56 85 ALA A O 1
ATOM 684 N N . ASP A 1 86 ? 5.623 4.632 7.997 1.00 94.38 86 ASP A N 1
ATOM 685 C CA . ASP A 1 86 ? 6.704 3.850 8.609 1.00 94.38 86 ASP A CA 1
ATOM 686 C C . ASP A 1 86 ? 6.508 3.808 10.146 1.00 94.38 86 ASP A C 1
ATOM 688 O O . ASP A 1 86 ? 5.524 4.366 10.648 1.00 94.38 86 ASP A O 1
ATOM 692 N N . PRO A 1 87 ? 7.382 3.158 10.937 1.00 91.75 87 PRO A N 1
ATOM 693 C CA . PRO A 1 87 ? 7.175 3.025 12.381 1.00 91.75 87 PRO A CA 1
ATOM 694 C C . PRO A 1 87 ? 7.126 4.357 13.143 1.00 91.75 87 PRO A C 1
ATOM 696 O O . PRO A 1 87 ? 6.592 4.401 14.249 1.00 91.75 87 PRO A O 1
ATOM 699 N N . GLY A 1 88 ? 7.686 5.434 12.580 1.00 92.75 88 GLY A N 1
ATOM 700 C CA . GLY A 1 88 ? 7.671 6.773 13.170 1.00 92.75 88 GLY A CA 1
ATOM 701 C C . GLY A 1 88 ? 6.480 7.630 12.738 1.00 92.75 88 GLY A C 1
ATOM 702 O O . GLY A 1 88 ? 6.174 8.619 13.406 1.00 92.75 88 GLY A O 1
ATOM 703 N N . LYS A 1 89 ? 5.796 7.273 11.643 1.00 94.44 89 LYS A N 1
ATOM 704 C CA . LYS A 1 89 ? 4.668 8.033 11.082 1.00 94.44 89 LYS A CA 1
ATOM 705 C C . LYS A 1 89 ? 3.638 7.128 10.410 1.00 94.44 89 LYS A C 1
ATOM 707 O O . LYS A 1 89 ? 3.910 6.474 9.412 1.00 94.44 89 LYS A O 1
ATOM 712 N N . GLN A 1 90 ? 2.407 7.181 10.904 1.00 97.31 90 GLN A N 1
ATOM 713 C CA . GLN A 1 90 ? 1.253 6.460 10.352 1.00 97.31 90 GLN A CA 1
ATOM 714 C C . GLN A 1 90 ? 0.063 7.420 10.182 1.00 97.31 90 GLN A C 1
ATOM 716 O O . GLN A 1 90 ? -1.039 7.154 10.667 1.00 97.31 90 GLN A O 1
ATOM 721 N N . TYR A 1 91 ? 0.305 8.586 9.568 1.00 97.50 91 TYR A N 1
ATOM 722 C CA . TYR A 1 91 ? -0.722 9.614 9.373 1.00 97.50 91 TYR A CA 1
ATOM 723 C C . TYR A 1 91 ? -1.853 9.084 8.484 1.00 97.50 91 TYR A C 1
ATOM 725 O O . TYR A 1 91 ? -1.558 8.592 7.390 1.00 97.50 91 TYR A O 1
ATOM 733 N N . PRO A 1 92 ? -3.125 9.192 8.901 1.00 97.31 92 PRO A N 1
ATOM 734 C CA . PRO A 1 92 ? -4.237 8.815 8.046 1.00 97.31 92 PRO A CA 1
ATOM 735 C C . PRO A 1 92 ? -4.301 9.737 6.819 1.00 97.31 92 PRO A C 1
ATOM 737 O O . PRO A 1 92 ? -3.822 10.873 6.886 1.00 97.31 92 PRO A O 1
ATOM 740 N N . PRO A 1 93 ? -4.904 9.276 5.710 1.00 98.12 93 PRO A N 1
ATOM 741 C CA . PRO A 1 93 ? -5.264 10.152 4.603 1.00 98.12 93 PRO A CA 1
ATOM 742 C C . PRO A 1 93 ? -6.095 11.331 5.115 1.00 98.12 93 PRO A C 1
ATOM 744 O O . PRO A 1 93 ? -6.940 11.150 5.995 1.00 98.12 93 PRO A O 1
ATOM 747 N N . HIS A 1 94 ? -5.889 12.527 4.572 1.00 97.38 94 HIS A N 1
ATOM 748 C CA . HIS A 1 94 ? -6.562 13.741 5.039 1.00 97.38 94 HIS A CA 1
ATOM 749 C C . HIS A 1 94 ? -8.094 13.634 4.950 1.00 97.38 94 HIS A C 1
ATOM 751 O O . HIS A 1 94 ? -8.785 14.047 5.877 1.00 97.38 94 HIS A O 1
ATOM 757 N N . GLU A 1 95 ? -8.631 12.977 3.917 1.00 97.44 95 GLU A N 1
ATOM 758 C CA . GLU A 1 95 ? -10.071 12.694 3.772 1.00 97.44 95 GLU A CA 1
ATOM 759 C C . GLU A 1 95 ? -10.642 11.816 4.902 1.00 97.44 95 GLU A C 1
ATOM 761 O O . GLU A 1 95 ? -11.850 11.786 5.156 1.00 97.44 95 GLU A O 1
ATOM 766 N N . TRP A 1 96 ? -9.779 11.064 5.589 1.00 98.00 96 TRP A N 1
ATOM 767 C CA . TRP A 1 96 ? -10.155 10.181 6.693 1.00 98.00 96 TRP A CA 1
ATOM 768 C C . TRP A 1 96 ? -9.956 10.857 8.055 1.00 98.00 96 TRP A C 1
ATOM 770 O O . TRP A 1 96 ? -10.279 10.269 9.090 1.00 98.00 96 TRP A O 1
ATOM 780 N N . ALA A 1 97 ? -9.448 12.093 8.087 1.00 92.69 97 ALA A N 1
ATOM 781 C CA . ALA A 1 97 ? -9.269 12.835 9.324 1.00 92.69 97 ALA A CA 1
ATOM 782 C C . ALA A 1 97 ? -10.612 13.017 10.056 1.00 92.69 97 ALA A C 1
ATOM 784 O O . ALA A 1 97 ? -11.636 13.367 9.469 1.00 92.69 97 ALA A O 1
ATOM 785 N N . GLY A 1 98 ? -10.608 12.755 11.366 1.00 94.19 98 GLY A N 1
ATOM 786 C CA . GLY A 1 98 ? -11.788 12.891 12.225 1.00 94.19 98 GLY A CA 1
ATOM 787 C C . GLY A 1 98 ? -12.854 11.801 12.066 1.00 94.19 98 GLY A C 1
ATOM 788 O O . GLY A 1 98 ? -13.894 11.891 12.716 1.00 94.19 98 GLY A O 1
ATOM 789 N N . LYS A 1 99 ? -12.628 10.777 11.233 1.00 98.31 99 LYS A N 1
ATOM 790 C CA . LYS A 1 99 ? -13.512 9.606 11.150 1.00 98.31 99 LYS A CA 1
ATOM 791 C C . LYS A 1 99 ? -13.342 8.708 12.372 1.00 98.31 99 LYS A C 1
ATOM 793 O O . LYS A 1 99 ? -12.254 8.616 12.936 1.00 98.31 99 LYS A O 1
ATOM 798 N N . ASP A 1 100 ? -14.413 8.028 12.769 1.00 98.31 100 ASP A N 1
ATOM 799 C CA . ASP A 1 100 ? -14.340 6.989 13.800 1.00 98.31 100 ASP A CA 1
ATOM 800 C C . ASP A 1 100 ? -13.812 5.655 13.236 1.00 98.31 100 ASP A C 1
ATOM 802 O O . ASP A 1 100 ? -13.556 5.514 12.035 1.00 98.31 100 ASP A O 1
ATOM 806 N N . ILE A 1 101 ? -13.637 4.651 14.100 1.00 97.69 101 ILE A N 1
ATOM 807 C CA . ILE A 1 101 ? -13.115 3.337 13.701 1.00 97.69 101 ILE A CA 1
ATOM 808 C C . ILE A 1 101 ? -13.999 2.623 12.667 1.00 97.69 101 ILE A C 1
ATOM 810 O O . ILE A 1 101 ? -13.476 1.988 11.752 1.00 97.69 101 ILE A O 1
ATOM 814 N N . THR A 1 102 ? -15.324 2.751 12.759 1.00 98.25 102 THR A N 1
ATOM 815 C CA . THR A 1 102 ? -16.266 2.084 11.846 1.00 98.25 102 THR A CA 1
ATOM 816 C C . THR A 1 102 ? -16.197 2.721 10.464 1.00 98.25 102 THR A C 1
ATOM 818 O O . THR A 1 102 ? -16.055 2.024 9.457 1.00 98.25 102 THR A O 1
ATOM 821 N N . GLN A 1 103 ? -16.231 4.052 10.418 1.00 98.69 103 GLN A N 1
ATOM 822 C CA . GLN A 1 103 ? -16.085 4.835 9.195 1.00 98.69 103 GLN A CA 1
ATOM 823 C C . GLN A 1 103 ? -14.722 4.591 8.540 1.00 98.69 103 GLN A C 1
ATOM 825 O O . GLN A 1 103 ? -14.650 4.366 7.334 1.00 98.69 103 GLN A O 1
ATOM 830 N N . THR A 1 104 ? -13.647 4.566 9.332 1.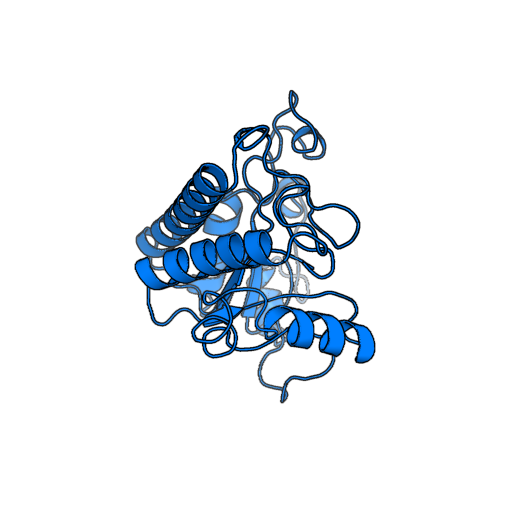00 98.69 104 THR A N 1
ATOM 831 C CA . THR A 1 104 ? -12.286 4.321 8.835 1.00 98.69 104 THR A CA 1
ATOM 832 C C . THR A 1 104 ? -12.143 2.913 8.260 1.00 98.69 104 THR A C 1
ATOM 834 O O . THR A 1 104 ? -11.559 2.753 7.192 1.00 98.69 104 THR A O 1
ATOM 837 N N . CYS A 1 105 ? -12.724 1.888 8.896 1.00 98.69 105 CYS A N 1
ATOM 838 C CA . CYS A 1 105 ? -12.741 0.529 8.342 1.00 98.69 105 CYS A CA 1
ATOM 839 C C . CYS A 1 105 ? -13.469 0.462 6.991 1.00 98.69 105 CYS A C 1
ATOM 841 O O . CYS A 1 105 ? -13.000 -0.222 6.081 1.00 98.69 105 CYS A O 1
ATOM 843 N N . ALA A 1 106 ? -14.594 1.170 6.847 1.00 98.75 106 ALA A N 1
ATOM 844 C CA . ALA A 1 106 ? -15.343 1.217 5.593 1.00 98.75 106 ALA A CA 1
ATOM 845 C C . ALA A 1 106 ? -14.542 1.902 4.474 1.00 98.75 106 ALA A C 1
ATOM 847 O O . ALA A 1 106 ? -14.414 1.340 3.388 1.00 98.75 106 ALA A O 1
ATOM 848 N N . LEU A 1 107 ? -13.940 3.062 4.762 1.00 98.81 107 LEU A N 1
ATOM 849 C CA . LEU A 1 107 ? -13.099 3.806 3.819 1.00 98.81 107 LEU A CA 1
ATOM 850 C C . LEU A 1 107 ? -11.856 3.011 3.402 1.00 98.81 107 LEU A C 1
ATOM 852 O O . LEU A 1 107 ? -11.507 2.979 2.222 1.00 98.81 107 LEU A O 1
ATOM 856 N N . LEU A 1 108 ? -11.222 2.320 4.354 1.00 98.81 108 LEU A N 1
ATOM 857 C CA . LEU A 1 108 ? -10.109 1.412 4.092 1.00 98.81 108 LEU A CA 1
ATOM 858 C C . LEU A 1 108 ? -10.536 0.304 3.132 1.00 98.81 108 LEU A C 1
ATOM 860 O O . LEU A 1 108 ? -9.922 0.141 2.080 1.00 98.81 108 LEU A O 1
ATOM 864 N N . ALA A 1 109 ? -11.609 -0.419 3.457 1.00 98.81 109 ALA A N 1
ATOM 865 C CA . ALA A 1 109 ? -12.097 -1.522 2.637 1.00 98.81 109 ALA A CA 1
ATOM 866 C C . ALA A 1 109 ? -12.499 -1.073 1.222 1.00 98.81 109 ALA A C 1
ATOM 868 O O . ALA A 1 109 ? -12.212 -1.765 0.237 1.00 98.81 109 ALA A O 1
ATOM 869 N N . GLU A 1 110 ? -13.142 0.089 1.109 1.00 98.88 110 GLU A N 1
ATOM 870 C CA . GLU A 1 110 ? -13.515 0.691 -0.166 1.00 98.88 110 GLU A CA 1
ATOM 871 C C . GLU A 1 110 ? -12.280 1.045 -0.999 1.00 98.88 110 GLU A C 1
ATOM 873 O O . GLU A 1 110 ? -12.183 0.617 -2.152 1.00 98.88 110 GLU A O 1
ATOM 878 N N . TYR A 1 111 ? -11.311 1.758 -0.419 1.00 98.81 111 TYR A N 1
ATOM 879 C CA . TYR A 1 111 ? -10.088 2.147 -1.115 1.00 98.81 111 TYR A CA 1
ATOM 880 C C . TYR A 1 111 ? -9.308 0.927 -1.621 1.00 98.81 111 TYR A C 1
ATOM 882 O O . TYR A 1 111 ? -8.987 0.845 -2.811 1.00 98.81 111 TYR A O 1
ATOM 890 N N . THR A 1 112 ? -9.093 -0.072 -0.757 1.00 98.88 112 THR A N 1
ATOM 891 C CA . THR A 1 112 ? -8.438 -1.338 -1.117 1.00 98.88 112 THR A CA 1
ATOM 892 C C . THR A 1 112 ? -9.165 -2.023 -2.273 1.00 98.88 112 THR A C 1
ATOM 894 O O . THR A 1 112 ? -8.551 -2.384 -3.279 1.00 98.88 112 THR A O 1
ATOM 897 N N . SER A 1 113 ? -10.491 -2.157 -2.176 1.00 98.81 113 SER A N 1
ATOM 898 C CA . SER A 1 113 ? -11.303 -2.801 -3.212 1.00 98.81 113 SER A CA 1
ATOM 899 C C . SER A 1 113 ? -11.259 -2.045 -4.537 1.00 98.81 113 SER A C 1
ATOM 901 O O . SER A 1 113 ? -11.191 -2.669 -5.595 1.00 98.81 113 SER A O 1
ATOM 903 N N . ASN A 1 114 ? -11.303 -0.713 -4.504 1.00 98.75 114 ASN A N 1
ATOM 904 C CA . ASN A 1 114 ? -11.317 0.127 -5.698 1.00 98.75 114 ASN A CA 1
ATOM 905 C C . ASN A 1 114 ? -10.005 0.017 -6.476 1.00 98.75 114 ASN A C 1
ATOM 907 O O . ASN A 1 114 ? -10.039 -0.204 -7.689 1.00 98.75 114 ASN A O 1
ATOM 911 N N . VAL A 1 115 ? -8.863 0.072 -5.785 1.00 98.81 115 VAL A N 1
ATOM 912 C CA . VAL A 1 115 ? -7.547 -0.101 -6.415 1.00 98.81 115 VAL A CA 1
ATOM 913 C C . VAL A 1 115 ? -7.410 -1.503 -7.015 1.00 98.81 115 VAL A C 1
ATOM 915 O O . VAL A 1 115 ? -7.029 -1.639 -8.176 1.00 98.81 115 VAL A O 1
ATOM 918 N N . LEU A 1 116 ? -7.792 -2.558 -6.290 1.00 98.81 116 LEU A N 1
ATOM 919 C CA . LEU A 1 116 ? -7.690 -3.929 -6.806 1.00 98.81 116 LEU A CA 1
ATOM 920 C C . LEU A 1 116 ? -8.654 -4.202 -7.969 1.00 98.81 116 LEU A C 1
ATOM 922 O O . LEU A 1 116 ? -8.274 -4.844 -8.947 1.00 98.81 116 LEU A O 1
ATOM 926 N N . LYS A 1 117 ? -9.886 -3.680 -7.921 1.00 98.81 117 LYS A N 1
ATOM 927 C CA . LYS A 1 117 ? -10.841 -3.765 -9.040 1.00 98.81 117 LYS A CA 1
ATOM 928 C C . LYS A 1 117 ? -10.334 -3.016 -10.269 1.00 98.81 117 LYS A C 1
ATOM 930 O O . LYS A 1 117 ? -10.547 -3.483 -11.384 1.00 98.81 117 LYS A O 1
ATOM 935 N N . MET A 1 118 ? -9.669 -1.876 -10.085 1.00 98.62 118 MET A N 1
ATOM 936 C CA . MET A 1 118 ? -9.026 -1.147 -11.177 1.00 98.62 118 MET A CA 1
ATOM 937 C C . MET A 1 118 ? -7.940 -1.999 -11.849 1.00 98.62 118 MET A C 1
ATOM 939 O O . MET A 1 118 ? -7.967 -2.127 -13.068 1.00 98.62 118 MET A O 1
ATOM 943 N N . LEU A 1 119 ? -7.060 -2.653 -11.081 1.00 98.69 119 LEU A N 1
ATOM 944 C CA . LEU A 1 119 ? -6.056 -3.578 -11.632 1.00 98.69 119 LEU A CA 1
ATOM 945 C C . LEU A 1 119 ? -6.700 -4.763 -12.365 1.00 98.69 119 LEU A C 1
ATOM 947 O O . LEU A 1 119 ? -6.317 -5.086 -13.490 1.00 98.69 119 LEU A O 1
ATOM 951 N N . LYS A 1 120 ? -7.737 -5.360 -11.768 1.00 98.31 120 LYS A N 1
ATOM 952 C CA . LYS A 1 120 ? -8.485 -6.482 -12.353 1.00 98.31 120 LYS A CA 1
ATOM 953 C C . LYS A 1 120 ? -9.095 -6.130 -13.712 1.00 98.31 120 LYS A C 1
ATOM 955 O O . LYS A 1 120 ? -9.065 -6.959 -14.618 1.00 98.31 120 LYS A O 1
ATOM 960 N N . ARG A 1 121 ? -9.612 -4.905 -13.884 1.00 98.31 121 ARG A N 1
ATOM 961 C CA . ARG A 1 121 ? -10.147 -4.415 -15.174 1.00 98.31 121 ARG A CA 1
ATOM 962 C C . ARG A 1 121 ? -9.086 -4.359 -16.276 1.00 98.31 121 ARG A C 1
ATOM 964 O O . ARG A 1 121 ? -9.435 -4.526 -17.437 1.00 98.31 121 ARG A O 1
ATOM 971 N N . ASP A 1 122 ? -7.815 -4.186 -15.921 1.00 97.69 122 ASP A N 1
ATOM 972 C CA . ASP A 1 122 ? -6.697 -4.233 -16.869 1.00 97.69 122 ASP A CA 1
ATOM 973 C C . ASP A 1 122 ? -6.117 -5.644 -17.060 1.00 97.69 122 ASP A C 1
ATOM 975 O O . ASP A 1 122 ? -5.076 -5.802 -17.700 1.00 97.69 122 ASP A O 1
ATOM 979 N N . GLY A 1 123 ? -6.745 -6.670 -16.479 1.00 97.50 123 GLY A N 1
ATOM 980 C CA . GLY A 1 123 ? -6.243 -8.042 -16.504 1.00 97.50 123 GLY A CA 1
ATOM 981 C C . GLY A 1 123 ? -5.035 -8.281 -15.596 1.00 97.50 123 GLY A C 1
ATOM 982 O O . GLY A 1 123 ? -4.340 -9.280 -15.768 1.00 97.50 123 GLY A O 1
ATOM 983 N N . VAL A 1 124 ? -4.769 -7.388 -14.636 1.00 98.12 124 VAL A N 1
ATOM 984 C CA . VAL A 1 124 ? -3.698 -7.552 -13.648 1.00 98.12 124 VAL A CA 1
ATOM 985 C C . VAL A 1 124 ? -4.271 -8.144 -12.364 1.00 98.12 124 VAL A C 1
ATOM 987 O O . VAL A 1 124 ? -5.156 -7.562 -11.739 1.00 98.12 124 VAL A O 1
ATOM 990 N N . TYR A 1 125 ? -3.721 -9.283 -11.951 1.00 96.94 125 TYR A N 1
ATOM 991 C CA . TYR A 1 125 ? -4.092 -9.990 -10.727 1.00 96.94 125 TYR A CA 1
ATOM 992 C C . TYR A 1 125 ? -2.864 -10.025 -9.811 1.00 96.94 125 TYR A C 1
ATOM 994 O O . TYR A 1 125 ? -1.928 -10.770 -10.105 1.00 96.94 125 TYR A O 1
ATOM 1002 N N . PRO A 1 126 ? -2.803 -9.182 -8.762 1.00 97.69 126 PRO A N 1
ATOM 1003 C CA . PRO A 1 126 ? -1.703 -9.226 -7.805 1.00 97.69 126 PRO A CA 1
ATOM 1004 C C . PRO A 1 126 ? -1.569 -10.614 -7.175 1.00 97.69 126 PRO A C 1
ATOM 1006 O O . PRO A 1 126 ? -2.570 -11.236 -6.837 1.00 97.69 126 PRO A O 1
ATOM 1009 N N . GLU A 1 127 ? -0.338 -11.078 -6.985 1.00 97.81 127 GLU A N 1
ATOM 1010 C CA . GLU A 1 127 ? -0.064 -12.313 -6.239 1.00 97.81 127 GLU A CA 1
ATOM 1011 C C . GLU A 1 127 ? -0.215 -12.052 -4.735 1.00 97.81 127 GLU A C 1
ATOM 1013 O O . GLU A 1 127 ? -0.781 -12.863 -3.999 1.00 97.81 127 GLU A O 1
ATOM 1018 N N . TRP A 1 128 ? 0.229 -10.869 -4.294 1.00 98.44 128 TRP A N 1
ATOM 1019 C CA . TRP A 1 128 ? 0.171 -10.451 -2.900 1.00 98.44 128 TRP A CA 1
ATOM 1020 C C . TRP A 1 128 ? -0.412 -9.050 -2.720 1.00 98.44 128 TRP A C 1
ATOM 1022 O O . TRP A 1 128 ? -0.235 -8.155 -3.552 1.00 98.44 128 TRP A O 1
ATOM 1032 N N . VAL A 1 129 ? -1.034 -8.835 -1.564 1.00 98.44 129 VAL A N 1
ATOM 1033 C CA . VAL A 1 129 ? -1.415 -7.514 -1.058 1.00 98.44 129 VAL A CA 1
ATOM 1034 C C . VAL A 1 129 ? -0.939 -7.367 0.382 1.00 98.44 129 VAL A C 1
ATOM 1036 O O . VAL A 1 129 ? -1.213 -8.217 1.225 1.00 98.44 129 VAL A O 1
ATOM 1039 N N . GLN A 1 130 ? -0.249 -6.269 0.673 1.00 97.62 130 GLN A N 1
ATOM 1040 C CA . GLN A 1 130 ? 0.191 -5.902 2.015 1.00 97.62 130 GLN A CA 1
ATOM 1041 C C . GLN A 1 130 ? -0.765 -4.851 2.596 1.00 97.62 130 GLN A C 1
ATOM 1043 O O . GLN A 1 130 ? -1.039 -3.833 1.954 1.00 97.62 130 GLN A O 1
ATOM 1048 N N . ILE A 1 131 ? -1.288 -5.105 3.798 1.00 97.69 131 ILE A N 1
ATOM 1049 C CA . ILE A 1 131 ? -2.226 -4.208 4.488 1.00 97.69 131 ILE A CA 1
ATOM 1050 C C . ILE A 1 131 ? -1.447 -3.359 5.498 1.00 97.69 131 ILE A C 1
ATOM 1052 O O . ILE A 1 131 ? -1.166 -3.814 6.603 1.00 97.69 131 ILE A O 1
ATOM 1056 N N . GLY A 1 132 ? -1.107 -2.128 5.108 1.00 96.88 132 GLY A N 1
ATOM 1057 C CA . GLY A 1 132 ? -0.261 -1.227 5.892 1.00 96.88 132 GLY A CA 1
ATOM 1058 C C . GLY A 1 132 ? 1.226 -1.479 5.636 1.00 96.88 132 GLY A C 1
ATOM 1059 O O . GLY A 1 132 ? 1.621 -2.579 5.247 1.00 96.88 132 GLY A O 1
ATOM 1060 N N . ASN A 1 133 ? 2.067 -0.467 5.858 1.00 96.88 133 ASN A N 1
ATOM 1061 C CA . ASN A 1 133 ? 3.522 -0.572 5.724 1.00 96.88 133 ASN A CA 1
ATOM 1062 C C . ASN A 1 133 ? 4.213 -0.349 7.071 1.00 96.88 133 ASN A C 1
ATOM 1064 O O . ASN A 1 133 ? 3.956 0.663 7.719 1.00 96.88 133 ASN A O 1
ATOM 1068 N N . GLU A 1 134 ? 5.095 -1.284 7.450 1.00 94.31 134 GLU A N 1
ATOM 1069 C CA . GLU A 1 134 ? 5.913 -1.225 8.670 1.00 94.31 134 GLU A CA 1
ATOM 1070 C C . GLU A 1 134 ? 5.083 -0.893 9.923 1.00 94.31 134 GLU A C 1
ATOM 1072 O O . GLU A 1 134 ? 5.360 0.038 10.679 1.00 94.31 134 GLU A O 1
ATOM 1077 N N . ILE A 1 135 ? 4.026 -1.679 10.135 1.00 94.31 135 ILE A N 1
ATOM 1078 C CA . ILE A 1 135 ? 2.975 -1.425 11.131 1.00 94.31 135 ILE A CA 1
ATOM 1079 C C . ILE A 1 135 ? 3.348 -1.883 12.547 1.00 94.31 135 ILE A C 1
ATOM 1081 O O . ILE A 1 135 ? 2.481 -2.219 13.358 1.00 94.31 135 ILE A O 1
ATOM 1085 N N . THR A 1 136 ? 4.639 -1.910 12.877 1.00 91.75 136 THR A N 1
ATOM 1086 C CA . THR A 1 136 ? 5.126 -2.298 14.211 1.00 91.75 136 THR A CA 1
ATOM 1087 C C . THR A 1 136 ? 4.540 -1.398 15.296 1.00 91.75 136 THR A C 1
ATOM 1089 O O . THR A 1 136 ? 4.149 -1.876 16.356 1.00 91.75 136 THR A O 1
ATOM 1092 N N . GLY A 1 137 ? 4.407 -0.101 14.997 1.00 93.19 137 GLY A N 1
ATOM 1093 C CA . GLY A 1 137 ? 3.723 0.884 15.836 1.00 93.19 137 GLY A CA 1
ATOM 1094 C C . GLY A 1 137 ? 2.204 0.971 15.613 1.00 93.19 137 GLY A C 1
ATOM 1095 O O . GLY A 1 137 ? 1.568 1.888 16.135 1.00 93.19 137 GLY A O 1
ATOM 1096 N N . GLY A 1 138 ? 1.610 0.058 14.841 1.00 95.00 138 GLY A N 1
ATOM 1097 C CA . GLY A 1 138 ? 0.228 0.125 14.360 1.00 95.00 138 GLY A CA 1
ATOM 1098 C C . GLY A 1 138 ? 0.092 0.857 13.018 1.00 95.00 138 GLY A C 1
ATOM 1099 O O . GLY A 1 138 ? 1.078 1.055 12.315 1.00 95.00 138 GLY A O 1
ATOM 1100 N N . MET A 1 139 ? -1.125 1.269 12.664 1.00 97.44 139 MET A N 1
ATOM 1101 C CA . MET A 1 139 ? -1.443 2.025 11.440 1.00 97.44 139 MET A CA 1
ATOM 1102 C C . MET A 1 139 ? -2.574 3.030 11.687 1.00 97.44 139 MET A C 1
ATOM 1104 O O . MET A 1 139 ? -3.313 2.883 12.657 1.00 97.44 139 MET A O 1
ATOM 1108 N N . LEU A 1 140 ? -2.742 4.028 10.809 1.00 97.81 140 LEU A N 1
ATOM 1109 C CA . LEU A 1 140 ? -3.848 5.003 10.871 1.00 97.81 140 LEU A CA 1
ATOM 1110 C C . LEU A 1 140 ? -4.002 5.637 12.264 1.00 97.81 140 LEU A C 1
ATOM 1112 O O . LEU A 1 140 ? -5.023 5.493 12.944 1.00 97.81 140 LEU A O 1
ATOM 1116 N N . TRP A 1 141 ? -2.945 6.298 12.730 1.00 97.25 141 TRP A N 1
ATOM 1117 C CA . TRP A 1 141 ? -2.920 6.881 14.068 1.00 97.25 141 TRP A CA 1
ATOM 1118 C C . TRP A 1 141 ? -3.894 8.066 14.198 1.00 97.25 141 TRP A C 1
ATOM 1120 O O . TRP A 1 141 ? -4.046 8.842 13.257 1.00 97.25 141 TRP A O 1
ATOM 1130 N N . PRO A 1 142 ? -4.530 8.248 15.371 1.00 97.25 142 PRO A N 1
ATOM 1131 C CA . PRO A 1 142 ? -4.333 7.479 16.605 1.00 97.25 142 PRO A CA 1
ATOM 1132 C C . PRO A 1 142 ? -5.162 6.188 16.686 1.00 97.25 142 PRO A C 1
ATOM 1134 O O . PRO A 1 142 ? -4.913 5.386 17.579 1.00 97.25 142 PRO A O 1
ATOM 1137 N N . LEU A 1 143 ? -6.123 5.973 15.778 1.00 97.06 143 LEU A N 1
ATOM 1138 C CA . LEU A 1 143 ? -7.129 4.911 15.900 1.00 97.06 143 LEU A CA 1
ATOM 1139 C C . LEU A 1 143 ? -6.523 3.512 15.988 1.00 97.06 143 LEU A C 1
ATOM 1141 O O . LEU A 1 143 ? -6.929 2.747 16.853 1.00 97.06 143 LEU A O 1
ATOM 1145 N N . GLY A 1 144 ? -5.577 3.182 15.107 1.00 95.81 144 GLY A N 1
ATOM 1146 C CA . GLY A 1 144 ? -4.950 1.859 15.035 1.00 95.81 144 GLY A CA 1
ATOM 1147 C C . GLY A 1 144 ? -3.516 1.823 15.554 1.00 95.81 144 GLY A C 1
ATOM 1148 O O . GLY A 1 144 ? -2.713 1.037 15.053 1.00 95.81 144 GLY A O 1
ATOM 1149 N N . LYS A 1 145 ? -3.149 2.697 16.499 1.00 95.94 145 LYS A N 1
ATOM 1150 C CA . LYS A 1 145 ? -1.809 2.706 17.106 1.00 95.94 145 LYS A CA 1
ATOM 1151 C C . LYS A 1 145 ? -1.556 1.426 17.923 1.00 95.94 145 LYS A C 1
ATOM 1153 O O . LYS A 1 145 ? -2.492 0.723 18.286 1.00 95.94 145 LYS A O 1
ATOM 1158 N N . TYR A 1 146 ? -0.294 1.098 18.198 1.00 89.94 146 TYR A N 1
ATOM 1159 C CA . TYR A 1 146 ? 0.117 -0.136 18.889 1.00 89.94 146 TYR A CA 1
ATOM 1160 C C . TYR A 1 146 ? -0.538 -0.372 20.265 1.00 89.94 146 TYR A C 1
ATOM 1162 O O . TYR A 1 146 ? -0.583 -1.503 20.735 1.00 89.94 146 TYR A O 1
ATOM 1170 N N . ASP A 1 147 ? -1.027 0.680 20.919 1.00 89.75 147 ASP A N 1
ATOM 1171 C CA . ASP A 1 147 ? -1.757 0.647 22.190 1.00 89.75 147 ASP A CA 1
ATOM 1172 C C . ASP A 1 147 ? -3.290 0.583 22.008 1.00 89.75 147 ASP A C 1
ATOM 1174 O O . ASP A 1 147 ? -4.031 0.564 22.986 1.00 89.75 147 ASP A O 1
ATOM 1178 N N . GLN A 1 148 ? -3.771 0.499 20.762 1.00 92.69 148 GLN A N 1
ATOM 1179 C CA . GLN A 1 148 ? -5.173 0.368 20.346 1.00 92.69 148 GLN A CA 1
ATOM 1180 C C . GLN A 1 148 ? -5.401 -0.958 19.594 1.00 92.69 148 GLN A C 1
ATOM 1182 O O . GLN A 1 148 ? -5.917 -0.988 18.474 1.00 92.69 148 GLN A O 1
ATOM 1187 N N . LEU A 1 149 ? -4.983 -2.077 20.194 1.00 86.94 149 LEU A N 1
ATOM 1188 C CA . LEU A 1 149 ? -4.921 -3.385 19.524 1.00 86.94 149 LEU A CA 1
ATOM 1189 C C . LEU A 1 149 ? -6.262 -3.862 18.940 1.00 86.94 149 LEU A C 1
ATOM 1191 O O . LEU A 1 149 ? -6.274 -4.436 17.853 1.00 86.94 149 LEU A O 1
ATOM 1195 N N . ASP A 1 150 ? -7.394 -3.605 19.601 1.00 87.19 150 ASP A N 1
ATOM 1196 C CA . ASP A 1 150 ? -8.714 -3.983 19.070 1.00 87.19 150 ASP A CA 1
ATOM 1197 C C . ASP A 1 150 ? -9.070 -3.202 17.795 1.00 87.19 150 ASP A C 1
ATOM 1199 O O . ASP A 1 150 ? -9.539 -3.781 16.814 1.00 87.19 150 ASP A O 1
ATOM 1203 N N . ASN A 1 151 ? -8.778 -1.901 17.754 1.00 94.00 151 ASN A N 1
ATOM 1204 C CA . ASN A 1 151 ? -8.988 -1.090 16.555 1.00 94.00 151 ASN A CA 1
ATOM 1205 C C . ASN A 1 151 ? -8.051 -1.516 15.421 1.00 94.00 151 ASN A C 1
ATOM 1207 O O . ASN A 1 151 ? -8.480 -1.628 14.272 1.00 94.00 151 ASN A O 1
ATOM 1211 N N . LEU A 1 152 ? -6.783 -1.803 15.736 1.00 93.69 152 LEU A N 1
ATOM 1212 C CA . LEU A 1 152 ? -5.834 -2.343 14.765 1.00 93.69 152 LEU A CA 1
ATOM 1213 C C . LEU A 1 152 ? -6.352 -3.662 14.159 1.00 93.69 152 LEU A C 1
ATOM 1215 O O . LEU A 1 152 ? -6.267 -3.851 12.946 1.00 93.69 152 LEU A O 1
ATOM 1219 N N . ALA A 1 153 ? -6.976 -4.528 14.964 1.00 88.50 153 ALA A N 1
ATOM 1220 C CA . ALA A 1 153 ? -7.644 -5.749 14.499 1.00 88.50 153 ALA A CA 1
ATOM 1221 C C . ALA A 1 153 ? -8.709 -5.472 13.447 1.00 88.50 153 ALA A C 1
ATOM 1223 O O . ALA A 1 153 ? -8.757 -6.127 12.405 1.00 88.50 153 ALA A O 1
ATOM 1224 N N . LEU A 1 154 ? -9.590 -4.515 13.753 1.00 93.06 154 LEU A N 1
ATOM 1225 C CA . LEU A 1 154 ? -10.722 -4.162 12.909 1.00 93.06 154 LEU A CA 1
ATOM 1226 C C . LEU A 1 154 ? -10.234 -3.629 11.561 1.00 93.06 154 LEU A C 1
ATOM 1228 O O . LEU A 1 154 ? -10.725 -4.074 10.524 1.00 93.06 154 LEU A O 1
ATOM 1232 N N . LEU A 1 155 ? -9.208 -2.774 11.569 1.00 97.12 155 LEU A N 1
ATOM 1233 C CA . LEU A 1 155 ? -8.583 -2.233 10.359 1.00 97.12 155 LEU A CA 1
ATOM 1234 C C . LEU A 1 155 ? -7.937 -3.331 9.503 1.00 97.12 155 LEU A C 1
ATOM 1236 O O . LEU A 1 155 ? -8.214 -3.429 8.306 1.00 97.12 155 LEU A O 1
ATOM 1240 N N . LEU A 1 156 ? -7.122 -4.200 10.111 1.00 95.19 156 LEU A N 1
ATOM 1241 C CA . LEU A 1 156 ? -6.463 -5.302 9.401 1.00 95.19 156 LEU A CA 1
ATOM 1242 C C . LEU A 1 156 ? -7.475 -6.302 8.836 1.00 95.19 156 LEU A C 1
ATOM 1244 O O . LEU A 1 156 ? -7.323 -6.775 7.708 1.00 95.19 156 LEU A O 1
ATOM 1248 N N . LYS A 1 157 ? -8.540 -6.596 9.591 1.00 93.75 157 LYS A N 1
ATOM 1249 C CA . LYS A 1 157 ? -9.640 -7.448 9.138 1.00 93.75 157 LYS A CA 1
ATOM 1250 C C . LYS A 1 157 ? -10.391 -6.819 7.966 1.00 93.75 157 LYS A C 1
ATOM 1252 O O . LYS A 1 157 ? -10.669 -7.521 6.997 1.00 93.75 157 LYS A O 1
ATOM 1257 N N . ALA A 1 158 ? -10.710 -5.526 8.040 1.00 97.31 158 ALA A N 1
ATOM 1258 C CA . ALA A 1 158 ? -11.383 -4.806 6.962 1.00 97.31 158 ALA A CA 1
ATOM 1259 C C . ALA A 1 158 ? -10.556 -4.846 5.669 1.00 97.31 158 ALA A C 1
ATOM 1261 O O . ALA A 1 158 ? -11.092 -5.168 4.610 1.00 97.31 158 ALA A O 1
ATOM 1262 N N . GLY A 1 159 ? -9.241 -4.621 5.768 1.00 98.06 159 GLY A N 1
ATOM 1263 C CA . GLY A 1 159 ? -8.320 -4.729 4.637 1.00 98.06 159 GLY A CA 1
ATOM 1264 C C . GLY A 1 159 ? -8.248 -6.143 4.061 1.00 98.06 159 GLY A C 1
ATOM 1265 O O . GLY A 1 159 ? -8.396 -6.320 2.855 1.00 98.06 159 GLY A O 1
ATOM 1266 N N . HIS A 1 160 ? -8.083 -7.160 4.912 1.00 97.00 160 HIS A N 1
ATOM 1267 C CA . HIS A 1 160 ? -8.093 -8.564 4.490 1.00 97.00 160 HIS A CA 1
ATOM 1268 C C . HIS A 1 160 ? -9.385 -8.925 3.744 1.00 97.00 160 HIS A C 1
ATOM 1270 O O . HIS A 1 160 ? -9.339 -9.458 2.634 1.00 97.00 160 HIS A O 1
ATOM 1276 N N . ASP A 1 161 ? -10.543 -8.636 4.339 1.00 96.81 161 ASP A N 1
ATOM 1277 C CA . ASP A 1 161 ? -11.835 -9.010 3.764 1.00 96.81 161 ASP A CA 1
ATOM 1278 C C . ASP A 1 161 ? -12.101 -8.255 2.453 1.00 96.81 161 ASP A C 1
ATOM 1280 O O . ASP A 1 161 ? -12.621 -8.846 1.507 1.00 96.81 161 ASP A O 1
ATOM 1284 N N . ALA A 1 162 ? -11.663 -6.995 2.346 1.00 98.56 162 ALA A N 1
ATOM 1285 C CA . ALA A 1 162 ? -11.709 -6.232 1.102 1.00 98.56 162 ALA A CA 1
ATOM 1286 C C . ALA A 1 162 ? -10.897 -6.901 -0.015 1.00 98.56 162 ALA A C 1
ATOM 1288 O O . ALA A 1 162 ? -11.421 -7.085 -1.115 1.00 98.56 162 ALA A O 1
ATOM 1289 N N . VAL A 1 163 ? -9.662 -7.339 0.266 1.00 98.56 163 VAL A N 1
ATOM 1290 C CA . VAL A 1 163 ? -8.841 -8.091 -0.700 1.00 98.56 163 VAL A CA 1
ATOM 1291 C C . VAL A 1 163 ? -9.564 -9.357 -1.152 1.00 98.56 163 VAL A C 1
ATOM 1293 O O . VAL A 1 163 ? -9.764 -9.564 -2.352 1.00 98.56 163 VAL A O 1
ATOM 1296 N N . LYS A 1 164 ? -10.011 -10.180 -0.196 1.00 97.50 164 LYS A N 1
ATOM 1297 C CA . LYS A 1 164 ? -10.668 -11.461 -0.490 1.00 97.50 164 LYS A CA 1
ATOM 1298 C C . LYS A 1 164 ? -11.990 -11.296 -1.238 1.00 97.50 164 LYS A C 1
ATOM 1300 O O . LYS A 1 164 ? -12.340 -12.164 -2.028 1.00 97.50 164 LYS A O 1
ATOM 1305 N N . SER A 1 165 ? -12.694 -10.178 -1.048 1.00 97.94 165 SER A N 1
ATOM 1306 C CA . SER A 1 165 ? -13.913 -9.866 -1.805 1.00 97.94 165 SER A CA 1
ATOM 1307 C C . SER A 1 165 ? -13.662 -9.611 -3.298 1.00 97.94 165 SER A C 1
ATOM 1309 O O . SER A 1 165 ? -14.576 -9.754 -4.110 1.00 97.94 165 SER A O 1
ATOM 1311 N N . VAL A 1 166 ? -12.437 -9.224 -3.680 1.00 98.31 166 VAL A N 1
ATOM 1312 C CA . VAL A 1 166 ? -12.060 -8.971 -5.080 1.00 98.31 166 VAL A CA 1
ATOM 1313 C C . VAL A 1 166 ? -11.538 -10.238 -5.756 1.00 98.31 166 VAL A C 1
ATOM 1315 O O . VAL A 1 166 ? -11.907 -10.515 -6.908 1.00 98.31 166 VAL A O 1
ATOM 1318 N N . ASP A 1 167 ? -10.675 -10.977 -5.056 1.00 97.25 167 ASP A N 1
ATOM 1319 C CA . ASP A 1 167 ? -10.130 -12.266 -5.481 1.00 97.25 167 ASP A CA 1
ATOM 1320 C C . ASP A 1 167 ? -9.600 -13.044 -4.263 1.00 97.25 167 ASP A C 1
ATOM 1322 O O . ASP A 1 167 ? -8.667 -12.619 -3.578 1.00 97.25 167 ASP A O 1
ATOM 1326 N N . GLU A 1 168 ? -10.199 -14.203 -3.992 1.00 96.44 168 GLU A N 1
ATOM 1327 C CA . GLU A 1 168 ? -9.871 -15.037 -2.832 1.00 96.44 168 GLU A CA 1
ATOM 1328 C C . GLU A 1 168 ? -8.445 -15.610 -2.868 1.00 96.44 168 GLU A C 1
ATOM 1330 O O . GLU A 1 168 ? -7.877 -15.924 -1.814 1.00 96.44 168 GLU A O 1
ATOM 1335 N N . ARG A 1 169 ? -7.849 -15.698 -4.065 1.00 96.38 169 ARG A N 1
ATOM 1336 C CA . ARG A 1 169 ? -6.527 -16.292 -4.308 1.00 96.38 169 ARG A CA 1
ATOM 1337 C C . ARG A 1 169 ? -5.379 -15.359 -3.936 1.00 96.38 169 ARG A C 1
ATOM 1339 O O . ARG A 1 169 ? -4.266 -15.834 -3.743 1.00 96.38 169 ARG A O 1
ATOM 1346 N N . ILE A 1 170 ? -5.636 -14.053 -3.817 1.00 96.94 170 ILE A N 1
ATOM 1347 C CA . ILE A 1 170 ? -4.608 -13.069 -3.457 1.00 96.94 170 ILE A CA 1
ATOM 1348 C C . ILE A 1 170 ? -4.111 -13.355 -2.043 1.00 96.94 170 ILE A C 1
ATOM 1350 O O . ILE A 1 170 ? -4.900 -13.405 -1.095 1.00 96.94 170 ILE A O 1
ATOM 1354 N N . LYS A 1 171 ? -2.798 -13.478 -1.873 1.00 95.56 171 LYS A N 1
ATOM 1355 C CA . LYS A 1 171 ? -2.176 -13.672 -0.563 1.00 95.56 171 LYS A CA 1
ATOM 1356 C C . LYS A 1 171 ? -2.120 -12.347 0.186 1.00 95.56 171 LYS A C 1
ATOM 1358 O O . LYS A 1 171 ? -1.627 -11.349 -0.337 1.00 95.56 171 LYS A O 1
ATOM 1363 N N . VAL A 1 172 ? -2.626 -12.324 1.414 1.00 94.56 172 VAL A N 1
ATOM 1364 C CA . VAL A 1 172 ? -2.629 -11.109 2.240 1.00 94.56 172 VAL A CA 1
ATOM 1365 C C . VAL A 1 172 ? -1.452 -11.166 3.206 1.00 94.56 172 VAL A C 1
ATOM 1367 O O . VAL A 1 172 ? -1.264 -12.175 3.887 1.00 94.56 172 VAL A O 1
ATOM 1370 N N . MET A 1 173 ? -0.670 -10.090 3.269 1.00 90.31 173 MET A N 1
ATOM 1371 C CA . MET A 1 173 ? 0.551 -10.003 4.069 1.00 90.31 173 MET A CA 1
ATOM 1372 C C . MET A 1 173 ? 0.474 -8.920 5.139 1.00 90.31 173 MET A C 1
ATOM 1374 O O . MET A 1 173 ? -0.120 -7.856 4.940 1.00 90.31 173 MET A O 1
ATOM 1378 N N . LEU A 1 174 ? 1.155 -9.199 6.250 1.00 89.94 174 LEU A N 1
ATOM 1379 C CA . LEU A 1 174 ? 1.472 -8.237 7.299 1.00 89.94 174 LEU A CA 1
ATOM 1380 C C . LEU A 1 174 ? 2.956 -7.885 7.204 1.00 89.94 174 LEU A C 1
ATOM 1382 O O . LEU A 1 174 ? 3.799 -8.756 6.983 1.00 89.94 174 LEU A O 1
ATOM 1386 N N . HIS A 1 175 ? 3.281 -6.610 7.381 1.00 90.50 175 HIS A N 1
ATOM 1387 C CA . HIS A 1 175 ? 4.650 -6.122 7.277 1.00 90.50 175 HIS A CA 1
ATOM 1388 C C . HIS A 1 175 ? 5.012 -5.287 8.500 1.00 90.50 175 HIS A C 1
ATOM 1390 O O . HIS A 1 175 ? 4.488 -4.192 8.693 1.00 90.50 175 HIS A O 1
ATOM 1396 N N . ILE A 1 176 ? 5.924 -5.824 9.304 1.00 89.75 176 ILE A N 1
ATOM 1397 C CA . ILE A 1 176 ? 6.564 -5.144 10.430 1.00 89.75 176 ILE A CA 1
ATOM 1398 C C . ILE A 1 176 ? 8.017 -4.841 10.058 1.00 89.75 176 ILE A C 1
ATOM 1400 O O . ILE A 1 176 ? 8.622 -5.582 9.282 1.00 89.75 176 ILE A O 1
ATOM 1404 N N . ASP A 1 177 ? 8.570 -3.759 10.596 1.00 86.75 177 ASP A N 1
ATOM 1405 C CA . ASP A 1 177 ? 9.971 -3.398 10.375 1.00 86.75 177 ASP A CA 1
ATOM 1406 C C . ASP A 1 177 ? 10.925 -4.226 11.257 1.00 86.75 177 ASP A C 1
ATOM 1408 O O . ASP A 1 177 ? 10.531 -5.172 11.943 1.00 86.75 177 ASP A O 1
ATOM 1412 N N . SER A 1 178 ? 12.212 -3.863 11.246 1.00 82.50 178 SER A N 1
ATOM 1413 C CA . SER A 1 178 ? 13.211 -4.408 12.171 1.00 82.50 178 SER A CA 1
ATOM 1414 C C . SER A 1 178 ? 13.294 -5.936 12.158 1.00 82.50 178 SER A C 1
ATOM 1416 O O . SER A 1 178 ? 13.409 -6.581 13.196 1.00 82.50 178 SER A O 1
ATOM 1418 N N . GLY A 1 179 ? 13.315 -6.536 10.966 1.00 72.75 179 GLY A N 1
ATOM 1419 C CA . GLY A 1 179 ? 13.302 -7.991 10.799 1.00 72.75 179 GLY A CA 1
ATOM 1420 C C . GLY A 1 179 ? 14.460 -8.781 11.437 1.00 72.75 179 GLY A C 1
ATOM 1421 O O . GLY A 1 179 ? 14.394 -10.003 11.533 1.00 72.75 179 GLY A O 1
ATOM 1422 N N . GLY A 1 180 ? 15.521 -8.105 11.888 1.00 75.62 180 GLY A N 1
ATOM 1423 C CA . GLY A 1 180 ? 16.587 -8.703 12.701 1.00 75.62 180 GLY A CA 1
ATOM 1424 C C . GLY A 1 180 ? 16.273 -8.778 14.202 1.00 75.62 180 GLY A C 1
ATOM 1425 O O . GLY A 1 180 ? 17.003 -9.432 14.943 1.00 75.62 180 GLY A O 1
ATOM 1426 N N . ASN A 1 181 ? 15.205 -8.125 14.661 1.00 85.69 181 ASN A N 1
ATOM 1427 C CA . ASN A 1 181 ? 14.782 -8.082 16.053 1.00 85.69 181 ASN A CA 1
ATOM 1428 C C . ASN A 1 181 ? 13.639 -9.077 16.298 1.00 85.69 181 ASN A C 1
ATOM 1430 O O . ASN A 1 181 ? 12.450 -8.773 16.161 1.00 85.69 181 ASN A O 1
ATOM 1434 N N . ASN A 1 182 ? 14.020 -10.291 16.694 1.00 85.38 182 ASN A N 1
ATOM 1435 C CA . ASN A 1 182 ? 13.061 -11.347 17.000 1.00 85.38 182 ASN A CA 1
ATOM 1436 C C . ASN A 1 182 ? 12.140 -10.981 18.177 1.00 85.38 182 ASN A C 1
ATOM 1438 O O . ASN A 1 182 ? 10.969 -11.338 18.147 1.00 85.38 182 ASN A O 1
ATOM 1442 N N . ALA A 1 183 ? 12.630 -10.253 19.187 1.00 85.69 183 ALA A N 1
ATOM 1443 C CA . ALA A 1 183 ? 11.817 -9.875 20.345 1.00 85.69 183 ALA A CA 1
ATOM 1444 C C . ALA A 1 183 ? 10.648 -8.966 19.940 1.00 85.69 183 ALA A C 1
ATOM 1446 O O . ALA A 1 183 ? 9.513 -9.225 20.334 1.00 85.69 183 ALA A O 1
ATOM 1447 N N . THR A 1 184 ? 10.901 -7.972 19.082 1.00 84.12 184 THR A N 1
ATOM 1448 C CA . THR A 1 184 ? 9.851 -7.111 18.515 1.00 84.12 184 THR A CA 1
ATOM 1449 C C . THR A 1 184 ? 8.851 -7.912 17.687 1.00 84.12 184 THR A C 1
ATOM 1451 O O . THR A 1 184 ? 7.646 -7.751 17.858 1.00 84.12 184 THR A O 1
ATOM 1454 N N . SER A 1 185 ? 9.338 -8.816 16.831 1.00 82.94 185 SER A N 1
ATOM 1455 C CA . SER A 1 185 ? 8.465 -9.658 16.004 1.00 82.94 185 SER A CA 1
ATOM 1456 C C . SER A 1 185 ? 7.565 -10.546 16.861 1.00 82.94 185 SER A C 1
ATOM 1458 O O . SER A 1 185 ? 6.356 -10.592 16.650 1.00 82.94 185 SER A O 1
ATOM 1460 N N . ARG A 1 186 ? 8.143 -11.218 17.866 1.00 83.50 186 ARG A N 1
ATOM 1461 C CA . ARG A 1 186 ? 7.399 -12.038 18.825 1.00 83.50 186 ARG A CA 1
ATOM 1462 C C . ARG A 1 186 ? 6.355 -11.214 19.549 1.00 83.50 186 ARG A C 1
ATOM 1464 O O . ARG A 1 186 ? 5.191 -11.572 19.486 1.00 83.50 186 ARG A O 1
ATOM 1471 N N . TRP A 1 187 ? 6.745 -10.089 20.141 1.00 84.25 187 TRP A N 1
ATOM 1472 C CA . TRP A 1 187 ? 5.807 -9.214 20.834 1.00 84.25 187 TRP A CA 1
ATOM 1473 C C . TRP A 1 187 ? 4.634 -8.795 19.939 1.00 84.25 187 TRP A C 1
ATOM 1475 O O . TRP A 1 187 ? 3.490 -8.876 20.379 1.00 84.25 187 TRP A O 1
ATOM 1485 N N . TRP A 1 188 ? 4.890 -8.409 18.686 1.00 85.44 188 TRP A N 1
ATOM 1486 C CA . TRP A 1 188 ? 3.837 -7.962 17.773 1.00 85.44 188 TRP A CA 1
ATOM 1487 C C . TRP A 1 188 ? 2.859 -9.096 17.440 1.00 85.44 188 TRP A C 1
ATOM 1489 O O . TRP A 1 188 ? 1.653 -8.941 17.621 1.00 85.44 188 TRP A O 1
ATOM 1499 N N . PHE A 1 189 ? 3.362 -10.265 17.019 1.00 82.06 189 PHE A N 1
ATOM 1500 C CA . PHE A 1 189 ? 2.508 -11.413 16.682 1.00 82.06 189 PHE A CA 1
ATOM 1501 C C . PHE A 1 189 ? 1.820 -12.023 17.907 1.00 82.06 189 PHE A C 1
ATOM 1503 O O . PHE A 1 189 ? 0.666 -12.437 17.811 1.00 82.06 189 PHE A O 1
ATOM 1510 N N . ASP A 1 190 ? 2.485 -12.046 19.061 1.00 82.25 190 ASP A N 1
ATOM 1511 C CA . ASP A 1 190 ? 1.917 -12.537 20.318 1.00 82.25 190 ASP A CA 1
ATOM 1512 C C . ASP A 1 190 ? 0.828 -11.575 20.828 1.00 82.25 190 ASP A C 1
ATOM 1514 O O . ASP A 1 190 ? -0.211 -12.020 21.304 1.00 82.25 190 ASP A O 1
ATOM 1518 N N . SER A 1 191 ? 0.994 -10.258 20.671 1.00 78.50 191 SER A N 1
ATOM 1519 C CA . SER A 1 191 ? -0.049 -9.267 20.997 1.00 78.50 191 SER A CA 1
ATOM 1520 C C . SER A 1 191 ? -1.226 -9.339 20.021 1.00 78.50 191 SER A C 1
ATOM 1522 O O . SER A 1 191 ? -2.380 -9.282 20.434 1.00 78.50 191 SER A O 1
ATOM 1524 N N . ALA A 1 192 ? -0.952 -9.553 18.732 1.00 69.19 192 ALA A N 1
ATOM 1525 C CA . ALA A 1 192 ? -1.975 -9.755 17.705 1.00 69.19 192 ALA A CA 1
ATOM 1526 C C . ALA A 1 192 ? -2.710 -11.107 17.823 1.00 69.19 192 ALA A C 1
ATOM 1528 O O . ALA A 1 192 ? -3.736 -11.314 17.185 1.00 69.19 192 ALA A O 1
ATOM 1529 N N . THR A 1 193 ? -2.201 -12.061 18.604 1.00 67.31 193 THR A N 1
ATOM 1530 C CA . THR A 1 193 ? -2.857 -13.363 18.836 1.00 67.31 193 THR A CA 1
ATOM 1531 C C . THR A 1 193 ? -3.444 -13.498 20.234 1.00 67.31 193 THR A C 1
ATOM 1533 O O . THR A 1 193 ? -4.166 -14.461 20.504 1.00 67.31 193 THR A O 1
ATOM 1536 N N . GLN A 1 194 ? -3.182 -12.530 21.115 1.00 64.31 194 GLN A N 1
ATOM 1537 C CA . GLN A 1 194 ? -3.730 -12.521 22.457 1.00 64.31 194 GLN A CA 1
ATOM 1538 C C . GLN A 1 194 ? -5.245 -12.268 22.444 1.00 64.31 194 GLN A C 1
ATOM 1540 O O . GLN A 1 194 ? -5.766 -11.482 21.647 1.00 64.31 194 GLN A O 1
ATOM 1545 N N . PRO A 1 195 ? -5.983 -12.930 23.344 1.00 53.72 195 PRO A N 1
ATOM 1546 C CA . PRO A 1 195 ? -7.427 -12.819 23.419 1.00 53.72 195 PRO A CA 1
ATOM 1547 C C . PRO A 1 195 ? -7.836 -11.542 24.155 1.00 53.72 195 PRO A C 1
ATOM 1549 O O . PRO A 1 195 ? -8.270 -11.589 25.301 1.00 53.72 195 PRO A O 1
ATOM 1552 N N . HIS A 1 196 ? -7.675 -10.393 23.505 1.00 56.06 196 HIS A N 1
ATOM 1553 C CA . HIS A 1 196 ? -8.165 -9.120 24.035 1.00 56.06 196 HIS A CA 1
ATOM 1554 C C . HIS A 1 196 ? -9.673 -8.951 23.764 1.00 56.06 196 HIS A C 1
ATOM 1556 O O . HIS A 1 196 ? -10.392 -8.445 24.621 1.00 56.06 196 HIS A O 1
ATOM 1562 N N . THR A 1 197 ? -10.171 -9.513 22.649 1.00 48.38 197 THR A N 1
ATOM 1563 C CA . THR A 1 197 ? -11.594 -9.668 22.288 1.00 48.38 197 THR A CA 1
ATOM 1564 C C . THR A 1 197 ? -11.806 -10.881 21.350 1.00 48.38 197 THR A C 1
ATOM 1566 O O . THR A 1 197 ? -10.868 -11.358 20.703 1.00 48.38 197 THR A O 1
ATOM 1569 N N . ASP A 1 198 ? -13.045 -11.385 21.237 1.00 48.97 198 ASP A N 1
ATOM 1570 C CA . ASP A 1 198 ? -13.470 -12.548 20.410 1.00 48.97 198 ASP A CA 1
ATOM 1571 C C . ASP A 1 198 ? -13.124 -12.418 18.897 1.00 48.97 198 ASP A C 1
ATOM 1573 O O . ASP A 1 198 ? -13.196 -13.380 18.127 1.00 48.97 198 ASP A O 1
ATOM 1577 N N . VAL A 1 199 ? -12.718 -11.220 18.451 1.00 47.66 199 VAL A N 1
ATOM 1578 C CA . VAL A 1 199 ? -12.342 -10.894 17.064 1.00 47.66 199 VAL A CA 1
ATOM 1579 C C . VAL A 1 199 ? -10.989 -11.507 16.670 1.00 47.66 199 VAL A C 1
ATOM 1581 O O . VAL A 1 199 ? -10.837 -11.985 15.540 1.00 47.66 199 VAL A O 1
ATOM 1584 N N . TRP A 1 200 ? -10.022 -11.553 17.593 1.00 46.69 200 TRP A N 1
ATOM 1585 C CA . TRP A 1 200 ? -8.660 -12.038 17.328 1.00 46.69 200 TRP A CA 1
ATOM 1586 C C . TRP A 1 200 ? -8.544 -13.567 17.369 1.00 46.69 200 TRP A C 1
ATOM 1588 O O . TRP A 1 200 ? -7.899 -14.157 16.499 1.00 46.69 200 TRP A O 1
ATOM 1598 N N . GLN A 1 201 ? -9.232 -14.223 18.314 1.00 43.53 201 GLN A N 1
ATOM 1599 C CA . GLN A 1 201 ? -9.048 -15.651 18.625 1.00 43.53 201 GLN A CA 1
ATOM 1600 C C . GLN A 1 201 ? -9.335 -16.616 17.464 1.00 43.53 201 GLN A C 1
ATOM 1602 O O . GLN A 1 201 ? -8.804 -17.724 17.456 1.00 43.53 201 GLN A O 1
ATOM 1607 N N . ARG A 1 202 ? -10.187 -16.256 16.492 1.00 42.59 202 ARG A N 1
ATOM 1608 C CA . ARG A 1 202 ? -10.663 -17.231 15.489 1.00 42.59 202 ARG A CA 1
ATOM 1609 C C . ARG A 1 202 ? -10.251 -16.956 14.050 1.00 42.59 202 ARG A C 1
ATOM 1611 O O . ARG A 1 202 ? -10.554 -17.795 13.200 1.00 42.59 202 ARG A O 1
ATOM 1618 N N . ARG A 1 203 ? -9.678 -15.789 13.710 1.00 49.66 203 ARG A N 1
ATOM 1619 C CA . ARG A 1 203 ? -9.670 -15.371 12.293 1.00 49.66 203 ARG A CA 1
ATOM 1620 C C . ARG A 1 203 ? -8.395 -14.729 11.742 1.00 49.66 203 ARG A C 1
ATOM 1622 O O . ARG A 1 203 ? -8.079 -15.108 10.629 1.00 49.66 203 ARG A O 1
ATOM 1629 N N . LEU A 1 204 ? -7.639 -13.848 12.406 1.00 47.12 204 LEU A N 1
ATOM 1630 C CA . LEU A 1 204 ? -6.516 -13.174 11.712 1.00 47.12 204 LEU A CA 1
ATOM 1631 C C . LEU A 1 204 ? -5.263 -14.048 11.519 1.00 47.12 204 LEU A C 1
ATOM 1633 O O . LEU A 1 204 ? -4.827 -14.208 10.387 1.00 47.12 204 LEU A O 1
ATOM 1637 N N . ALA A 1 205 ? -4.695 -14.660 12.561 1.00 42.22 205 ALA A N 1
ATOM 1638 C CA . ALA A 1 205 ? -3.389 -15.334 12.441 1.00 42.22 205 ALA A CA 1
ATOM 1639 C C . ALA A 1 205 ? -3.352 -16.512 11.443 1.00 42.22 205 ALA A C 1
ATOM 1641 O O . ALA A 1 205 ? -2.315 -16.780 10.849 1.00 42.22 205 ALA A O 1
ATOM 1642 N N . ALA A 1 206 ? -4.490 -17.174 11.205 1.00 43.97 206 ALA A N 1
ATOM 1643 C CA . ALA A 1 206 ? -4.620 -18.243 10.210 1.00 43.97 206 ALA A CA 1
ATOM 1644 C C . ALA A 1 206 ? -4.892 -17.739 8.774 1.00 43.97 206 ALA A C 1
ATOM 1646 O O . ALA A 1 206 ? -5.027 -18.550 7.862 1.00 43.97 206 ALA A O 1
ATOM 1647 N N . ARG A 1 207 ? -5.041 -16.422 8.570 1.00 53.72 207 ARG A N 1
ATOM 1648 C CA . ARG A 1 207 ? -5.468 -15.804 7.299 1.00 53.72 207 ARG A CA 1
ATOM 1649 C C . ARG A 1 207 ? -4.387 -15.000 6.580 1.00 53.72 207 ARG A C 1
ATOM 1651 O O . ARG A 1 207 ? -4.582 -14.675 5.411 1.00 53.72 207 ARG A O 1
ATOM 1658 N N . PHE A 1 208 ? -3.282 -14.675 7.249 1.00 54.84 208 PHE A N 1
ATOM 1659 C CA . PHE A 1 208 ? -2.160 -13.969 6.629 1.00 54.84 208 PHE A CA 1
ATOM 1660 C C . PHE A 1 208 ? -1.043 -14.951 6.297 1.00 54.84 208 PHE A C 1
ATOM 1662 O O . PHE A 1 208 ? -0.587 -15.717 7.145 1.00 54.84 208 PHE A O 1
ATOM 1669 N N . GLU A 1 209 ? -0.594 -14.917 5.048 1.00 50.22 209 GLU A N 1
ATOM 1670 C CA . GLU A 1 209 ? 0.472 -15.781 4.551 1.00 50.22 209 GLU A CA 1
ATOM 1671 C C . GLU A 1 209 ? 1.815 -15.053 4.690 1.00 50.22 209 GLU A C 1
ATOM 1673 O O . GLU A 1 209 ? 2.361 -14.517 3.730 1.00 50.22 209 GLU A O 1
ATOM 1678 N N . GLY A 1 210 ? 2.338 -15.030 5.921 1.00 41.81 210 GLY A N 1
ATOM 1679 C CA . GLY A 1 210 ? 3.716 -14.632 6.224 1.00 41.81 210 GLY A CA 1
ATOM 1680 C C . GLY A 1 210 ? 3.933 -13.179 6.664 1.00 41.81 210 GLY A C 1
ATOM 1681 O O . GLY A 1 210 ? 3.081 -12.302 6.513 1.00 41.81 210 GLY A O 1
ATOM 1682 N N . SER A 1 211 ? 5.122 -12.951 7.231 1.00 37.66 211 SER A N 1
ATOM 1683 C CA . SER A 1 211 ? 5.684 -11.640 7.547 1.00 37.66 211 SER A CA 1
ATOM 1684 C C . SER A 1 211 ? 7.012 -11.469 6.816 1.00 37.66 211 SER A C 1
ATOM 1686 O O . SER A 1 211 ? 7.869 -12.356 6.843 1.00 37.66 211 SER A O 1
ATOM 1688 N N . PHE A 1 212 ? 7.196 -10.343 6.127 1.00 38.53 212 PHE A N 1
ATOM 1689 C CA . PHE A 1 212 ? 8.495 -10.015 5.542 1.00 38.53 212 PHE A CA 1
ATOM 1690 C C . PHE A 1 212 ? 9.382 -9.405 6.626 1.00 38.53 212 PHE A C 1
ATOM 1692 O O . PHE A 1 212 ? 9.341 -8.212 6.892 1.00 38.53 212 PHE A O 1
ATOM 1699 N N . THR A 1 213 ? 10.200 -10.247 7.250 1.00 35.16 213 THR A N 1
ATOM 1700 C CA . THR A 1 213 ? 11.438 -9.817 7.904 1.00 35.16 213 THR A CA 1
ATOM 1701 C C . THR A 1 213 ? 12.588 -10.190 6.972 1.00 35.16 213 THR A C 1
ATOM 1703 O O . THR A 1 213 ? 12.565 -11.255 6.356 1.00 35.16 213 THR A O 1
ATOM 1706 N N . SER A 1 214 ? 13.596 -9.328 6.822 1.00 30.91 214 SER A N 1
ATOM 1707 C CA . SER A 1 214 ? 14.673 -9.430 5.816 1.00 30.91 214 SER A CA 1
ATOM 1708 C C . SER A 1 214 ? 15.574 -10.683 5.887 1.00 30.91 214 SER A C 1
ATOM 1710 O O . SER A 1 214 ? 16.640 -10.702 5.274 1.00 30.91 214 SER A O 1
ATOM 1712 N N . ARG A 1 215 ? 15.196 -11.744 6.616 1.00 27.23 215 ARG A N 1
ATOM 1713 C CA . ARG A 1 215 ? 16.024 -12.945 6.809 1.00 27.23 215 ARG A CA 1
ATOM 1714 C C . ARG A 1 215 ? 15.353 -14.315 6.675 1.00 27.23 215 ARG A C 1
ATOM 1716 O O . ARG A 1 215 ? 16.090 -15.289 6.762 1.00 27.23 215 ARG A O 1
ATOM 1723 N N . HIS A 1 216 ? 14.041 -14.455 6.461 1.00 27.70 216 HIS A N 1
ATOM 1724 C CA . HIS A 1 216 ? 13.410 -15.793 6.508 1.00 27.70 216 HIS A CA 1
ATOM 1725 C C . HIS A 1 216 ? 12.489 -16.123 5.324 1.00 27.70 216 HIS A C 1
ATOM 1727 O O . HIS A 1 216 ? 11.316 -16.442 5.496 1.00 27.70 216 HIS A O 1
ATOM 1733 N N . LEU A 1 217 ? 13.061 -16.161 4.119 1.00 31.09 217 LEU A N 1
ATOM 1734 C CA . LEU A 1 217 ? 12.507 -16.939 3.009 1.00 31.09 217 LEU A CA 1
ATOM 1735 C C . LEU A 1 217 ? 13.490 -18.044 2.615 1.00 31.09 217 LEU A C 1
ATOM 1737 O O . LEU A 1 217 ? 14.693 -17.810 2.494 1.00 31.09 217 LEU A O 1
ATOM 1741 N N . ARG A 1 218 ? 12.959 -19.245 2.349 1.00 28.28 218 ARG A N 1
ATOM 1742 C CA . ARG A 1 218 ? 13.618 -20.157 1.404 1.00 28.28 218 ARG A CA 1
ATOM 1743 C C . ARG A 1 218 ? 13.812 -19.374 0.098 1.00 28.28 218 ARG A C 1
ATOM 1745 O O . ARG A 1 218 ? 12.884 -18.665 -0.290 1.00 28.28 218 ARG A O 1
ATOM 1752 N N . PRO A 1 219 ? 14.975 -19.465 -0.560 1.00 28.92 219 PRO A N 1
ATOM 1753 C CA . PRO A 1 219 ? 15.309 -18.624 -1.700 1.00 28.92 219 PRO A CA 1
ATOM 1754 C C . PRO A 1 219 ? 14.398 -19.002 -2.867 1.00 28.92 219 PRO A C 1
ATOM 1756 O O . PRO A 1 219 ? 14.668 -19.970 -3.568 1.00 28.92 219 PRO A O 1
ATOM 1759 N N . LEU A 1 220 ? 13.277 -18.308 -3.029 1.00 37.59 220 LEU A N 1
ATOM 1760 C CA . LEU A 1 220 ? 12.391 -18.535 -4.168 1.00 37.59 220 LEU A CA 1
ATOM 1761 C C . LEU A 1 220 ? 12.114 -17.263 -4.959 1.00 37.59 220 LEU A C 1
ATOM 1763 O O . LEU A 1 220 ? 11.874 -17.402 -6.150 1.00 37.59 220 LEU A O 1
ATOM 1767 N N . HIS A 1 221 ? 12.233 -16.065 -4.365 1.00 40.81 221 HIS A N 1
ATOM 1768 C CA . HIS A 1 221 ? 11.983 -14.818 -5.091 1.00 40.81 221 HIS A CA 1
ATOM 1769 C C . HIS A 1 221 ? 12.969 -13.689 -4.766 1.00 40.81 221 HIS A C 1
ATOM 1771 O O . HIS A 1 221 ? 13.176 -13.346 -3.601 1.00 40.81 221 HIS A O 1
ATOM 1777 N N . ALA A 1 222 ? 13.561 -13.098 -5.806 1.00 47.88 222 ALA A N 1
ATOM 1778 C CA . ALA A 1 222 ? 14.370 -11.884 -5.728 1.00 47.88 222 ALA A CA 1
ATOM 1779 C C . ALA A 1 222 ? 13.477 -10.683 -6.083 1.00 47.88 222 ALA A C 1
ATOM 1781 O O . ALA A 1 222 ? 13.433 -10.240 -7.228 1.00 47.88 222 ALA A O 1
ATOM 1782 N N . GLY A 1 223 ? 12.712 -10.189 -5.108 1.00 42.09 223 GLY A N 1
ATOM 1783 C CA . GLY A 1 223 ? 11.829 -9.034 -5.295 1.00 42.09 223 GLY A CA 1
ATOM 1784 C C . GLY A 1 223 ? 12.569 -7.694 -5.221 1.00 42.09 223 GLY A C 1
ATOM 1785 O O . GLY A 1 223 ? 13.589 -7.572 -4.542 1.00 42.09 223 GLY A O 1
ATOM 1786 N N . VAL A 1 224 ? 12.034 -6.662 -5.878 1.00 46.72 224 VAL A N 1
ATOM 1787 C CA . VAL A 1 224 ? 12.521 -5.273 -5.768 1.00 46.72 224 VAL A CA 1
ATOM 1788 C C . VAL A 1 224 ? 11.377 -4.312 -5.437 1.00 46.72 224 VAL A C 1
ATOM 1790 O O . VAL A 1 224 ? 10.241 -4.505 -5.879 1.00 46.72 224 VAL A O 1
ATOM 1793 N N . ILE A 1 225 ? 11.684 -3.280 -4.648 1.00 55.06 225 ILE A N 1
ATOM 1794 C CA . ILE A 1 225 ? 10.756 -2.206 -4.269 1.00 55.06 225 ILE A CA 1
ATOM 1795 C C . ILE A 1 225 ? 10.918 -1.059 -5.265 1.00 55.06 225 ILE A C 1
ATOM 1797 O O . ILE A 1 225 ? 12.038 -0.583 -5.464 1.00 55.06 225 ILE A O 1
ATOM 1801 N N . LEU A 1 226 ? 9.818 -0.631 -5.884 1.00 53.59 226 LEU A N 1
ATOM 1802 C CA . LEU A 1 226 ? 9.790 0.470 -6.852 1.00 53.59 226 LEU A CA 1
ATOM 1803 C C . LEU A 1 226 ? 8.839 1.591 -6.434 1.00 53.59 226 LEU A C 1
ATOM 1805 O O . LEU A 1 226 ? 7.815 1.298 -5.775 1.00 53.59 226 LEU A O 1
#

Organism: NCBI:txid1544867

Sequence (226 aa):
MVRSNGAKFYEHGEQLDCLRILKRHGVDSIRIKVWNDPGNPNYFPADQSPA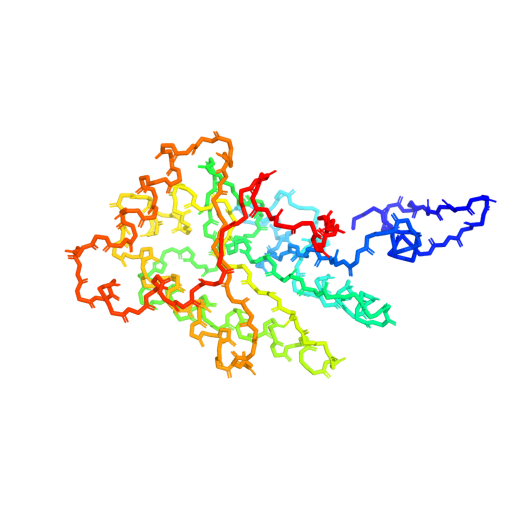AGYNNAEHARVLARRAAALGMPVLIDFHYSDWWADPGKQYPPHEWAGKDITQTCALLAEYTSNVLKMLKRDGVYPEWVQIGNEITGGMLWPLGKYDQLDNLALLLKAGHDAVKSVDERIKVMLHIDSGGNNATSRWWFDSATQPHTDVWQRRLAARFEGSFTSRHLRPLHAGVIL

pLDDT: mean 86.39, std 19.0, range [27.23, 98.88]

Secondary structure (DSSP, 8-state):
-TGGGT--EEETTEEE-HHHHHHHTT--EEEEEE-SSTT-TTSTTGGGS-TT-SSSHHHHHHHHHHHHHTT--EEEEE--SSS--BTTB-PPPGGGTT--HHHHHHHHHHHHHHHHHHHHHTT---SEEEESSSGGGEETTTTEETT-HHHHHHHHHHHHHHHHHH-TTSEEEB--S-TT-HHHHHHHHHHHHS-SSTTTTTTSTTT---B--TT---S---EEE-

Radius of gyration: 17.76 Å; chains: 1; bounding box: 42×42×49 Å

Foldseek 3Di:
DQVVVVDFDDDPRDTDDPLVVCVVVAFQAEEAEEADQAQDCVDPPSVVANNVGARHLVNSLVVLLVCVVVVGAYEYEYAQHSDDHALVDQAHHPVCPPPALVRSLVVLLVSLLVSQVSNVVSVGHHQEYEQHEQQLQAHHPPQGGPVNLVSSLSNLVSNLVSSCVNPVNYAYAYEHEPLVDVVSVCVSVVSQQDCPDPSRPPDDPVRHDDYDRPPDDDPDGDYDYD